Protein AF-A0A5N7ZF18-F1 (afdb_monomer)

Structure (mmCIF, N/CA/C/O backbone):
data_AF-A0A5N7ZF18-F1
#
_entry.id   AF-A0A5N7ZF18-F1
#
loop_
_atom_site.group_PDB
_atom_site.id
_atom_site.type_symbol
_atom_site.label_atom_id
_atom_site.label_alt_id
_atom_site.label_comp_id
_atom_site.label_asym_id
_atom_site.label_entity_id
_atom_site.label_seq_id
_atom_site.pdbx_PDB_ins_code
_atom_site.Cartn_x
_atom_site.Cartn_y
_atom_site.Cartn_z
_atom_site.occupancy
_atom_site.B_iso_or_equiv
_atom_site.auth_seq_id
_atom_site.auth_comp_id
_atom_site.auth_asym_id
_atom_site.auth_atom_id
_atom_site.pdbx_PDB_model_num
ATOM 1 N N . MET A 1 1 ? -8.467 -21.715 -6.841 1.00 34.09 1 MET A N 1
ATOM 2 C CA . MET A 1 1 ? -8.682 -20.860 -8.030 1.00 34.09 1 MET A CA 1
ATOM 3 C C . MET A 1 1 ? -7.631 -19.760 -7.996 1.00 34.09 1 MET A C 1
ATOM 5 O O . MET A 1 1 ? -7.567 -19.047 -7.006 1.00 34.09 1 MET A O 1
ATOM 9 N N . ALA A 1 2 ? -6.737 -19.679 -8.981 1.00 36.59 2 ALA A N 1
ATOM 10 C CA . ALA A 1 2 ? -5.715 -18.632 -9.010 1.00 36.59 2 ALA A CA 1
ATOM 11 C C . ALA A 1 2 ? -6.363 -17.308 -9.451 1.00 36.59 2 ALA A C 1
ATOM 13 O O . ALA A 1 2 ? -6.775 -17.173 -10.599 1.00 36.59 2 ALA A O 1
ATOM 14 N N . LEU A 1 3 ? -6.504 -16.366 -8.516 1.00 39.97 3 LEU A N 1
ATOM 15 C CA . LEU A 1 3 ? -7.215 -15.103 -8.716 1.00 39.97 3 LEU A CA 1
ATOM 16 C C . LEU A 1 3 ? -6.315 -14.075 -9.430 1.00 39.97 3 LEU A C 1
ATOM 18 O O . LEU A 1 3 ? -5.197 -13.776 -8.975 1.00 39.97 3 LEU A O 1
ATOM 22 N N . CYS A 1 4 ? -6.797 -13.561 -10.564 1.00 36.91 4 CYS A N 1
ATOM 23 C CA . CYS A 1 4 ? -6.088 -12.620 -11.428 1.00 36.91 4 CYS A CA 1
ATOM 24 C C . CYS A 1 4 ? -6.594 -11.195 -11.195 1.00 36.91 4 CYS A C 1
ATOM 26 O O . CYS A 1 4 ? -7.739 -10.874 -11.502 1.00 36.91 4 CYS A O 1
ATOM 28 N N . LEU A 1 5 ? -5.713 -10.332 -10.688 1.00 46.03 5 LEU A N 1
ATOM 29 C CA . LEU A 1 5 ? -5.926 -8.892 -10.726 1.00 46.03 5 LEU A CA 1
ATOM 30 C C . LEU A 1 5 ? -5.666 -8.425 -12.164 1.00 46.03 5 LEU A C 1
ATOM 32 O O . LEU A 1 5 ? -4.554 -8.580 -12.667 1.00 46.03 5 LEU A O 1
ATOM 36 N N . MET A 1 6 ? -6.687 -7.906 -12.840 1.00 40.44 6 MET A N 1
ATOM 37 C CA . MET A 1 6 ? -6.568 -7.398 -14.209 1.00 40.44 6 MET A CA 1
ATOM 38 C C . MET A 1 6 ? -6.414 -5.880 -14.145 1.00 40.44 6 MET A C 1
ATOM 40 O O . MET A 1 6 ? -7.361 -5.176 -13.799 1.00 40.44 6 MET A O 1
ATOM 44 N N . ILE A 1 7 ? -5.222 -5.371 -14.463 1.00 46.56 7 ILE A N 1
ATOM 45 C CA . ILE A 1 7 ? -5.005 -3.935 -14.666 1.00 46.56 7 ILE A CA 1
ATOM 46 C C . ILE A 1 7 ? -4.988 -3.695 -16.171 1.00 46.56 7 ILE A C 1
ATOM 48 O O . ILE A 1 7 ? -4.071 -4.137 -16.862 1.00 46.56 7 ILE A O 1
ATOM 52 N N . SER A 1 8 ? -6.012 -3.021 -16.691 1.00 33.47 8 SER A N 1
ATOM 53 C CA . SER A 1 8 ? -6.039 -2.580 -18.085 1.00 33.47 8 SER A CA 1
ATOM 54 C C . SER A 1 8 ? -4.958 -1.521 -18.305 1.00 33.47 8 SER A C 1
ATOM 56 O O . SER A 1 8 ? -4.954 -0.470 -17.661 1.00 33.47 8 SER A O 1
ATOM 58 N N . VAL A 1 9 ? -4.022 -1.815 -19.204 1.00 38.88 9 VAL A N 1
ATOM 59 C CA . VAL A 1 9 ? -2.868 -0.967 -19.508 1.00 38.88 9 VAL A CA 1
ATOM 60 C C . VAL A 1 9 ? -3.292 0.160 -20.450 1.00 38.88 9 VAL A C 1
ATOM 62 O O . VAL A 1 9 ? -3.315 0.002 -21.665 1.00 38.88 9 VAL A O 1
ATOM 65 N N . SER A 1 10 ? -3.576 1.331 -19.891 1.0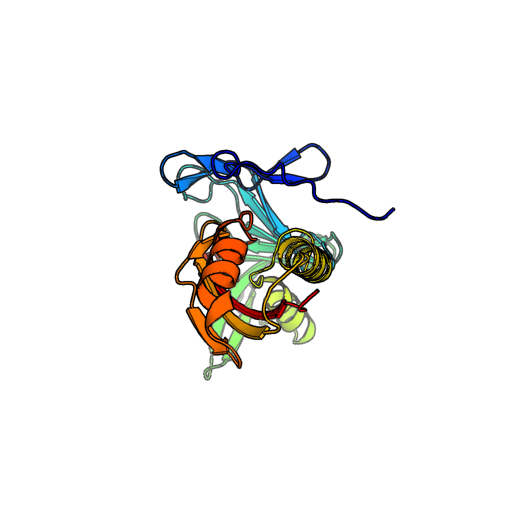0 37.00 10 SER A N 1
ATOM 66 C CA . SER A 1 10 ? -3.306 2.602 -20.562 1.00 37.00 10 SER A CA 1
ATOM 67 C C . SER A 1 10 ? -2.760 3.585 -19.526 1.00 37.00 10 SER A C 1
ATOM 69 O O . SER A 1 10 ? -3.234 3.650 -18.393 1.00 37.00 10 SER A O 1
ATOM 71 N N . VAL A 1 11 ? -1.702 4.315 -19.885 1.00 39.97 11 VAL A N 1
ATOM 72 C CA . VAL A 1 11 ? -0.948 5.222 -18.990 1.00 39.97 11 VAL A CA 1
ATOM 73 C C . VAL A 1 11 ? -1.816 6.386 -18.461 1.00 39.97 11 VAL A C 1
ATOM 75 O O . VAL A 1 11 ? -1.470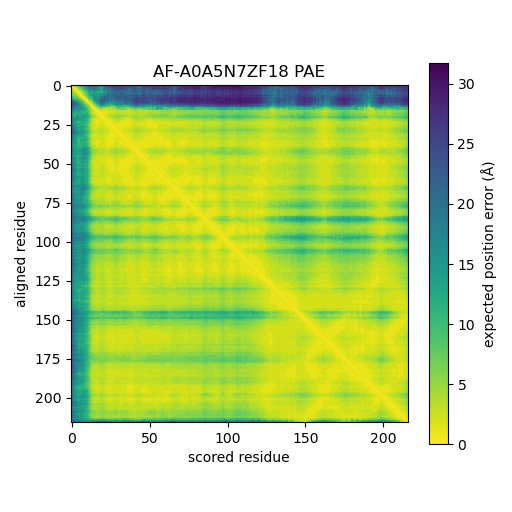 7.013 -17.469 1.00 39.97 11 VAL A O 1
ATOM 78 N N . LEU A 1 12 ? -2.996 6.608 -19.053 1.00 38.12 12 LEU A N 1
ATOM 79 C CA . LEU A 1 12 ? -4.013 7.581 -18.629 1.00 38.12 12 LEU A CA 1
ATOM 80 C C . LEU A 1 12 ? -5.238 6.939 -17.931 1.00 38.12 12 LEU A C 1
ATOM 82 O O . LEU A 1 12 ? -6.098 7.657 -17.432 1.00 38.12 12 LEU A O 1
ATOM 86 N N . GLY A 1 13 ? -5.337 5.602 -17.882 1.00 50.09 13 GLY A N 1
ATOM 87 C CA . GLY A 1 13 ? -6.539 4.855 -17.473 1.00 50.09 13 GLY A CA 1
ATOM 88 C C . GLY A 1 13 ? -6.472 4.166 -16.108 1.00 50.09 13 GLY A C 1
ATOM 89 O O . GLY A 1 13 ? -7.348 3.376 -15.778 1.00 50.09 13 GLY A O 1
ATOM 90 N N . GLN A 1 14 ? -5.451 4.440 -15.295 1.00 64.88 14 GLN A N 1
ATOM 91 C CA . GLN A 1 14 ? -5.283 3.806 -13.977 1.00 64.88 14 GLN A CA 1
ATOM 92 C C . GLN A 1 14 ? -5.952 4.605 -12.856 1.00 64.88 14 GLN A C 1
ATOM 94 O O . GLN A 1 14 ? -5.505 4.596 -11.707 1.00 64.88 14 GLN A O 1
ATOM 99 N N . SER A 1 15 ? -7.027 5.322 -13.173 1.00 78.50 15 SER A N 1
ATOM 100 C CA . SER A 1 15 ? -7.849 5.990 -12.168 1.00 78.50 15 SER A CA 1
ATOM 101 C C . SER A 1 15 ? -8.441 4.982 -11.188 1.00 78.50 15 SER A C 1
ATOM 103 O O . SER A 1 15 ? -8.695 5.345 -10.052 1.00 78.50 15 SER A O 1
ATOM 105 N N . GLU A 1 16 ? -8.592 3.710 -11.557 1.00 84.50 16 GLU A N 1
ATOM 106 C CA . GLU A 1 16 ? -9.196 2.678 -10.719 1.00 84.50 16 GLU A CA 1
ATOM 107 C C . GLU A 1 16 ? -8.526 1.303 -10.845 1.00 84.50 16 GLU A C 1
ATOM 109 O O . GLU A 1 16 ? -7.796 1.030 -11.797 1.00 84.50 16 GLU A O 1
ATOM 114 N N . ILE A 1 17 ? -8.785 0.431 -9.868 1.00 86.38 17 ILE A N 1
ATOM 115 C CA . ILE A 1 17 ? -8.336 -0.964 -9.835 1.00 86.38 17 ILE A CA 1
ATOM 116 C C . ILE A 1 17 ? -9.567 -1.876 -9.830 1.00 86.38 17 ILE A C 1
ATOM 118 O O . ILE A 1 17 ? -10.525 -1.617 -9.101 1.00 86.38 17 ILE A O 1
ATOM 122 N N . LYS A 1 18 ? -9.546 -2.952 -10.625 1.00 86.69 18 LYS A N 1
ATOM 123 C CA . LYS A 1 18 ? -10.599 -3.978 -10.631 1.00 86.69 18 LYS A CA 1
ATOM 124 C C . LYS A 1 18 ? -10.213 -5.143 -9.722 1.00 86.69 18 LYS A C 1
ATOM 126 O O . LYS A 1 18 ? -9.140 -5.724 -9.885 1.00 86.69 18 LYS A O 1
ATOM 131 N N . TYR A 1 19 ? -11.091 -5.501 -8.794 1.00 84.94 19 TYR A N 1
ATOM 132 C CA . TYR A 1 19 ? -10.912 -6.627 -7.875 1.00 84.94 19 TYR A CA 1
ATOM 133 C C . TYR A 1 19 ? -12.250 -7.340 -7.682 1.00 84.94 19 TYR A C 1
ATOM 135 O O . TYR A 1 19 ? -13.202 -6.713 -7.239 1.00 84.94 19 TYR A O 1
ATOM 143 N N . GLU A 1 20 ? -12.337 -8.625 -8.043 1.00 84.94 20 GLU A N 1
ATOM 144 C CA . GLU A 1 20 ? -13.559 -9.444 -7.878 1.00 84.94 20 GLU A CA 1
ATOM 145 C C . GLU A 1 20 ? -14.840 -8.801 -8.454 1.00 84.94 20 GLU A C 1
ATOM 147 O O . GLU A 1 20 ? -15.925 -8.913 -7.898 1.00 84.94 20 GLU A O 1
ATOM 152 N N . GLY A 1 21 ? -14.720 -8.101 -9.588 1.00 84.50 21 GLY A N 1
ATOM 153 C CA . GLY A 1 21 ? -15.842 -7.392 -10.219 1.00 84.50 21 GLY A CA 1
ATOM 154 C C . GLY A 1 21 ? -16.139 -6.009 -9.627 1.00 84.50 21 GLY A C 1
ATOM 155 O O . GLY A 1 21 ? -16.923 -5.258 -10.202 1.00 84.50 21 GLY A O 1
ATOM 156 N N . GLU A 1 22 ? -15.470 -5.622 -8.541 1.00 88.06 22 GLU A N 1
ATOM 157 C CA . GLU A 1 22 ? -15.575 -4.296 -7.940 1.00 88.06 22 GLU A CA 1
ATOM 158 C C . GLU A 1 22 ? -14.534 -3.317 -8.496 1.00 88.06 22 GLU A C 1
ATOM 160 O O . GLU A 1 22 ? -13.408 -3.682 -8.848 1.00 88.06 22 GLU A O 1
ATOM 165 N N . THR A 1 23 ? -14.902 -2.037 -8.501 1.00 91.81 23 THR A N 1
ATOM 166 C CA . THR A 1 23 ? -13.987 -0.909 -8.697 1.00 91.81 23 THR A CA 1
ATOM 167 C C . THR A 1 23 ? -13.493 -0.409 -7.340 1.00 91.81 23 THR A C 1
ATOM 169 O O . THR A 1 23 ? -14.290 0.069 -6.531 1.00 91.81 23 THR A O 1
ATOM 172 N N . ILE A 1 24 ? -12.180 -0.445 -7.114 1.00 94.81 24 ILE A N 1
ATOM 173 C CA . ILE A 1 24 ? -11.532 0.008 -5.876 1.00 94.81 24 ILE A CA 1
ATOM 174 C C . ILE A 1 24 ? -10.386 0.990 -6.159 1.00 94.81 24 ILE A C 1
ATOM 176 O O . ILE A 1 24 ? -9.921 1.138 -7.291 1.00 94.81 24 ILE A O 1
ATOM 180 N N . ASN A 1 25 ? -9.896 1.641 -5.104 1.00 96.19 25 ASN A N 1
ATOM 181 C CA . ASN A 1 25 ? -8.687 2.474 -5.098 1.00 96.19 25 ASN A CA 1
ATOM 182 C C . ASN A 1 25 ? -8.728 3.629 -6.115 1.00 96.19 25 ASN A C 1
ATOM 184 O O . ASN A 1 25 ? -7.722 3.939 -6.774 1.00 96.19 25 ASN A O 1
ATOM 188 N N . ARG A 1 26 ? -9.906 4.257 -6.249 1.00 96.19 26 ARG A N 1
ATOM 189 C CA . ARG A 1 26 ? -10.149 5.286 -7.258 1.00 96.19 26 ARG A CA 1
ATOM 190 C C . ARG A 1 26 ? -9.367 6.565 -6.959 1.00 96.19 26 ARG A C 1
ATOM 192 O O . ARG A 1 26 ? -9.355 7.037 -5.821 1.00 96.19 26 ARG A O 1
ATOM 199 N N . ILE A 1 27 ? -8.769 7.132 -7.997 1.00 95.25 27 ILE A N 1
ATOM 200 C CA . ILE A 1 27 ? -8.122 8.438 -8.038 1.00 95.25 27 ILE A CA 1
ATOM 201 C C . ILE A 1 27 ? -8.725 9.238 -9.191 1.00 95.25 27 ILE A C 1
ATOM 203 O O . ILE A 1 27 ? -8.907 8.702 -10.283 1.00 95.25 27 ILE A O 1
ATOM 207 N N . ASP A 1 28 ? -9.067 10.498 -8.942 1.00 93.31 28 ASP A N 1
ATOM 208 C CA . ASP A 1 28 ? -9.541 11.404 -9.988 1.00 93.31 28 ASP A CA 1
ATOM 209 C C . ASP A 1 28 ? -8.388 12.061 -10.775 1.00 93.31 28 ASP A C 1
ATOM 211 O O . ASP A 1 28 ? -7.207 11.797 -10.555 1.00 93.31 28 ASP A O 1
ATOM 215 N N . LYS A 1 29 ? -8.730 12.939 -11.717 1.00 90.56 29 LYS A N 1
ATOM 216 C CA . LYS A 1 29 ? -7.753 13.665 -12.543 1.00 90.56 29 LYS A CA 1
ATOM 217 C C . LYS A 1 29 ? -6.801 14.570 -11.743 1.00 90.56 29 LYS A C 1
ATOM 219 O O . LYS A 1 29 ? -5.714 14.863 -12.228 1.00 90.56 29 LYS A O 1
ATOM 224 N N . ASP A 1 30 ? -7.197 14.984 -10.539 1.00 91.62 30 ASP A N 1
ATOM 225 C CA . ASP A 1 30 ? -6.448 15.894 -9.669 1.00 91.62 30 ASP A CA 1
ATOM 226 C C . ASP A 1 30 ? -5.624 15.120 -8.618 1.00 91.62 30 ASP A C 1
ATOM 228 O O . ASP A 1 30 ? -5.006 15.702 -7.722 1.00 91.62 30 ASP A O 1
ATOM 232 N N . GLY A 1 31 ? -5.593 13.786 -8.715 1.00 91.62 31 GLY A N 1
ATOM 233 C CA . GLY A 1 31 ? -4.826 12.927 -7.820 1.00 91.62 31 GLY A CA 1
ATOM 234 C C . GLY A 1 31 ? -5.506 12.664 -6.474 1.00 91.62 31 GLY A C 1
ATOM 235 O O . GLY A 1 31 ? -4.837 12.185 -5.550 1.00 91.62 31 GLY A O 1
ATOM 236 N N . LYS A 1 32 ? -6.805 12.959 -6.345 1.00 95.94 32 LYS A N 1
ATOM 237 C CA . LYS A 1 32 ? -7.589 12.803 -5.114 1.00 95.94 32 LYS A CA 1
ATOM 238 C C . LYS A 1 32 ? -8.197 11.415 -4.993 1.00 95.94 32 LYS A C 1
ATOM 240 O O . LYS A 1 32 ? -8.752 10.881 -5.953 1.00 95.94 32 LYS A O 1
ATOM 245 N N . LYS A 1 33 ? -8.130 10.831 -3.794 1.00 97.12 33 LYS A N 1
ATOM 246 C CA . LYS A 1 33 ? -8.679 9.497 -3.508 1.00 97.12 33 LYS A CA 1
ATOM 247 C C . LYS A 1 33 ? -10.188 9.519 -3.276 1.00 97.12 33 LYS A C 1
ATOM 249 O O . LYS A 1 33 ? -10.679 10.321 -2.482 1.00 97.12 33 LYS A O 1
ATOM 254 N N . TYR A 1 34 ? -10.892 8.567 -3.887 1.00 97.25 34 TYR A N 1
ATOM 255 C CA . TYR A 1 34 ? -12.328 8.346 -3.700 1.00 97.25 34 TYR A CA 1
ATOM 256 C C . TYR A 1 34 ? -12.700 6.863 -3.624 1.00 97.25 34 TYR A C 1
ATOM 258 O O . TYR A 1 34 ? -11.949 5.989 -4.061 1.00 97.25 34 TYR A O 1
ATOM 266 N N . GLY A 1 35 ? -13.919 6.599 -3.156 1.00 97.31 35 GLY A N 1
ATOM 267 C CA . GLY A 1 35 ? -14.547 5.283 -3.194 1.00 97.31 35 GLY A CA 1
ATOM 268 C C . GLY A 1 35 ? -13.994 4.339 -2.133 1.00 97.31 35 GLY A C 1
ATOM 269 O O . GLY A 1 35 ? -13.439 4.773 -1.123 1.00 97.31 35 GLY A O 1
ATOM 270 N N . VAL A 1 36 ? -14.173 3.037 -2.348 1.00 97.88 36 VAL A N 1
ATOM 271 C CA . VAL A 1 36 ? -13.628 2.009 -1.458 1.00 97.88 36 VAL A CA 1
ATOM 272 C C . VAL A 1 36 ? -12.161 1.791 -1.798 1.00 97.88 36 VAL A C 1
ATOM 274 O O . VAL A 1 36 ? -11.811 1.492 -2.940 1.00 97.88 36 VAL A O 1
ATOM 277 N N . TRP A 1 37 ? -11.308 1.924 -0.792 1.00 97.69 37 TRP A N 1
ATOM 278 C CA . TRP A 1 37 ? -9.902 1.587 -0.860 1.00 97.69 37 TRP A CA 1
ATOM 279 C C . TRP A 1 37 ? -9.649 0.260 -0.155 1.00 97.69 37 TRP A C 1
ATOM 281 O O . TRP A 1 37 ? -9.937 0.132 1.034 1.00 97.69 37 TRP A O 1
ATOM 291 N N . LYS A 1 38 ? -9.113 -0.715 -0.894 1.00 97.44 38 LYS A N 1
ATOM 292 C CA . LYS A 1 38 ? -8.660 -2.007 -0.376 1.00 97.44 38 LYS A CA 1
ATOM 293 C C . LYS A 1 38 ? -7.153 -2.141 -0.578 1.00 97.44 38 LYS A C 1
ATOM 295 O O . LYS A 1 38 ? -6.656 -1.944 -1.691 1.00 97.44 38 LYS A O 1
ATOM 300 N N . LEU A 1 39 ? -6.438 -2.477 0.492 1.00 96.75 39 LEU A N 1
ATOM 301 C CA . LEU A 1 39 ? -5.024 -2.850 0.438 1.00 96.75 39 LEU A CA 1
ATOM 302 C C . LEU A 1 39 ? -4.857 -4.314 0.836 1.00 96.75 39 LEU A C 1
ATOM 304 O O . LEU A 1 39 ? -5.626 -4.833 1.643 1.00 96.75 39 LEU A O 1
ATOM 308 N N . PHE A 1 40 ? -3.833 -4.951 0.288 1.00 94.56 40 PHE A N 1
ATOM 309 C CA . PHE A 1 40 ? -3.611 -6.387 0.329 1.00 94.56 40 PHE A CA 1
ATOM 310 C C . PHE A 1 40 ? -2.253 -6.727 0.948 1.00 94.56 40 PHE A C 1
ATOM 312 O O . PHE A 1 40 ? -1.313 -5.931 0.895 1.00 94.56 40 PHE A O 1
ATOM 319 N N . ASP A 1 41 ? -2.119 -7.924 1.507 1.00 90.75 41 ASP A N 1
ATOM 320 C CA . ASP A 1 41 ? -0.810 -8.497 1.814 1.00 90.75 41 ASP A CA 1
ATOM 321 C C . ASP A 1 41 ? -0.162 -9.166 0.590 1.00 90.75 41 ASP A C 1
ATOM 323 O O . ASP A 1 41 ? -0.716 -9.209 -0.512 1.00 90.75 41 ASP A O 1
ATOM 327 N N . LYS A 1 42 ? 1.050 -9.692 0.800 1.00 86.88 42 LYS A N 1
ATOM 328 C CA . LYS A 1 42 ? 1.838 -10.407 -0.214 1.00 86.88 42 LYS A CA 1
ATOM 329 C C . LYS A 1 42 ? 1.138 -11.658 -0.765 1.00 86.88 42 LYS A C 1
ATOM 331 O O . LYS A 1 42 ? 1.440 -12.068 -1.883 1.00 86.88 42 LYS A O 1
ATOM 336 N N . ASP A 1 43 ? 0.220 -12.235 0.008 1.00 87.25 43 ASP A N 1
ATOM 337 C CA . ASP A 1 43 ? -0.521 -13.454 -0.311 1.00 87.25 43 ASP A CA 1
ATOM 338 C C . ASP A 1 43 ? -1.900 -13.118 -0.913 1.00 87.25 43 ASP A C 1
ATOM 340 O O . ASP A 1 43 ? -2.730 -14.001 -1.119 1.00 87.25 43 ASP A O 1
ATOM 344 N N . LYS A 1 44 ? -2.113 -11.841 -1.276 1.00 86.75 44 LYS A N 1
ATOM 345 C CA . LYS A 1 44 ? -3.339 -11.272 -1.859 1.00 86.75 44 LYS A CA 1
ATOM 346 C C . LYS A 1 44 ? -4.536 -11.240 -0.902 1.00 86.75 44 LYS A C 1
ATOM 348 O O . LYS A 1 44 ? -5.641 -10.938 -1.345 1.00 86.75 44 LYS A O 1
ATOM 353 N N . GLY A 1 45 ? -4.334 -11.485 0.392 1.00 91.25 45 GLY A N 1
ATOM 354 C CA . GLY A 1 45 ? -5.368 -11.319 1.408 1.00 91.25 45 GLY A CA 1
ATOM 355 C C . GLY A 1 45 ? -5.672 -9.841 1.643 1.00 91.25 45 GLY A C 1
ATOM 356 O O . GLY A 1 45 ? -4.757 -9.017 1.707 1.00 91.25 45 GLY A O 1
ATOM 357 N N . ILE A 1 46 ? -6.951 -9.483 1.780 1.00 94.62 46 ILE A N 1
ATOM 358 C CA . ILE A 1 46 ? -7.347 -8.118 2.155 1.00 94.62 46 ILE A CA 1
ATOM 359 C C . ILE A 1 46 ? -6.780 -7.813 3.546 1.00 94.62 46 ILE A C 1
ATOM 361 O O . ILE A 1 46 ? -6.969 -8.578 4.491 1.00 94.62 46 ILE A O 1
ATOM 365 N N . LYS A 1 47 ? -6.091 -6.678 3.661 1.00 96.56 47 LYS A N 1
ATOM 366 C CA . LYS A 1 47 ? -5.497 -6.168 4.900 1.00 96.56 47 LYS A CA 1
ATOM 367 C C . LYS A 1 47 ? -6.167 -4.915 5.410 1.00 96.56 47 LYS A C 1
ATOM 369 O O . LYS A 1 47 ? -6.309 -4.782 6.616 1.00 96.56 47 LYS A O 1
ATOM 374 N N . ILE A 1 48 ? -6.550 -4.003 4.524 1.00 98.06 48 ILE A N 1
ATOM 375 C CA . ILE A 1 48 ? -7.173 -2.733 4.900 1.00 98.06 48 ILE A CA 1
ATOM 376 C C . ILE A 1 48 ? -8.373 -2.487 4.003 1.00 98.06 48 ILE A C 1
ATOM 378 O O . ILE A 1 48 ? -8.270 -2.676 2.792 1.00 98.06 48 ILE A O 1
ATOM 382 N N . VAL A 1 49 ? -9.473 -2.024 4.593 1.00 98.38 49 VAL A N 1
ATOM 383 C CA . VAL A 1 49 ? -10.627 -1.471 3.881 1.00 98.38 49 VAL A CA 1
ATOM 384 C C . VAL A 1 49 ? -10.986 -0.117 4.487 1.00 98.38 49 VAL A C 1
ATOM 386 O O . VAL A 1 49 ? -11.143 0.008 5.699 1.00 98.38 49 VAL A O 1
ATOM 389 N N . VAL A 1 50 ? -11.123 0.906 3.644 1.00 98.38 50 VAL A N 1
ATOM 390 C CA . VAL A 1 50 ? -11.550 2.252 4.053 1.00 98.38 50 VAL A CA 1
ATOM 391 C C . VAL A 1 50 ? -12.290 2.948 2.911 1.00 98.38 50 VAL A C 1
ATOM 393 O O . VAL A 1 50 ? -11.962 2.749 1.746 1.00 98.38 50 VAL A O 1
ATOM 396 N N . LYS A 1 51 ? -13.299 3.767 3.210 1.00 98.44 51 LYS A N 1
ATOM 397 C CA . LYS A 1 51 ? -13.970 4.633 2.231 1.00 98.44 51 LYS A CA 1
ATOM 398 C C . LYS A 1 51 ? -13.355 6.021 2.245 1.00 98.44 51 LYS A C 1
ATOM 400 O O . LYS A 1 51 ? -13.045 6.552 3.312 1.00 98.44 51 LYS A O 1
ATOM 405 N N . MET A 1 52 ? -13.197 6.601 1.061 1.00 97.88 52 MET A N 1
ATOM 406 C CA . MET A 1 52 ? -12.564 7.901 0.885 1.00 97.88 52 MET A CA 1
ATOM 407 C C . MET A 1 52 ? -13.387 8.840 0.011 1.00 97.88 52 MET A C 1
ATOM 409 O O . MET A 1 52 ? -14.061 8.407 -0.926 1.00 97.88 52 MET A O 1
ATOM 413 N N . GLU A 1 53 ? -13.273 10.131 0.297 1.00 97.81 53 GLU A N 1
ATOM 414 C CA . GLU A 1 53 ? -13.780 11.220 -0.531 1.00 97.81 53 GLU A CA 1
ATOM 415 C C . GLU A 1 53 ? -12.816 12.404 -0.447 1.00 97.81 53 GLU A C 1
ATOM 417 O O . GLU A 1 53 ? -12.518 12.882 0.645 1.00 97.81 53 GLU A O 1
ATOM 422 N N . ASN A 1 54 ? -12.291 12.846 -1.593 1.00 97.12 54 ASN A N 1
ATOM 423 C CA . ASN A 1 54 ? -11.323 13.942 -1.684 1.00 97.12 54 ASN A CA 1
ATOM 424 C C . ASN A 1 54 ? -10.146 13.810 -0.687 1.00 97.12 54 ASN A C 1
ATOM 426 O O . ASN A 1 54 ? -9.846 14.728 0.073 1.00 97.12 54 ASN A O 1
ATOM 430 N N . ASP A 1 55 ? -9.494 12.642 -0.664 1.00 96.81 55 ASP A N 1
ATOM 431 C CA . ASP A 1 55 ? -8.426 12.262 0.285 1.00 96.81 55 ASP A CA 1
ATOM 432 C C . ASP A 1 55 ? -8.841 12.088 1.762 1.00 96.81 55 ASP A C 1
ATOM 434 O O . ASP A 1 55 ? -8.029 11.595 2.549 1.00 96.81 55 ASP A O 1
ATOM 438 N N . ALA A 1 56 ? -10.072 12.421 2.158 1.00 96.69 56 ALA A N 1
ATOM 439 C CA . ALA A 1 56 ? -10.554 12.250 3.527 1.00 96.69 56 ALA A CA 1
ATOM 440 C C . ALA A 1 56 ? -11.162 10.857 3.747 1.00 96.69 56 ALA A C 1
ATOM 442 O O . ALA A 1 56 ? -11.840 10.319 2.872 1.00 96.69 56 ALA A O 1
ATOM 443 N N . PHE A 1 57 ? -10.957 10.277 4.933 1.00 97.38 57 PHE A N 1
ATOM 444 C CA . PHE A 1 57 ? -11.638 9.044 5.330 1.00 97.38 57 PHE A CA 1
ATOM 445 C C . PHE A 1 57 ? -13.103 9.327 5.670 1.00 97.38 57 PHE A C 1
ATOM 447 O O . PHE A 1 57 ? -13.410 10.134 6.545 1.00 97.38 57 PHE A O 1
ATOM 454 N N . THR A 1 58 ? -14.019 8.630 5.004 1.00 97.81 58 THR A N 1
ATOM 455 C CA . THR A 1 58 ? -15.466 8.741 5.246 1.00 97.81 58 THR A CA 1
ATOM 456 C C . THR A 1 58 ? -16.022 7.559 6.042 1.00 97.81 58 THR A C 1
ATOM 458 O O . THR A 1 58 ? -17.099 7.676 6.639 1.00 97.81 58 THR A O 1
ATOM 461 N N . SER A 1 59 ? -15.258 6.467 6.151 1.00 98.38 59 SER A N 1
ATOM 462 C CA . SER A 1 59 ? -15.478 5.351 7.080 1.00 98.38 59 SER A CA 1
ATOM 463 C C . SER A 1 59 ? -14.304 5.189 8.041 1.00 98.38 59 SER A C 1
ATOM 465 O O . SER A 1 59 ? -13.228 5.737 7.810 1.00 98.38 59 SER A O 1
ATOM 467 N N . ASN A 1 60 ? -14.500 4.369 9.073 1.00 98.19 60 ASN A N 1
ATOM 468 C CA . ASN A 1 60 ? -13.397 3.798 9.841 1.00 98.19 60 ASN A CA 1
ATOM 469 C C . ASN A 1 60 ? -12.427 3.042 8.922 1.00 98.19 60 ASN A C 1
ATOM 471 O O . ASN A 1 60 ? -12.797 2.631 7.814 1.00 98.19 60 ASN A O 1
ATOM 475 N N . ILE A 1 61 ? -11.198 2.860 9.398 1.00 98.56 61 ILE A N 1
ATOM 476 C CA . ILE A 1 61 ? -10.203 2.016 8.736 1.00 98.56 61 ILE A CA 1
ATOM 477 C C . ILE A 1 61 ? -10.304 0.630 9.366 1.00 98.56 61 ILE A C 1
ATOM 479 O O . ILE A 1 61 ? -9.943 0.449 10.531 1.00 98.56 61 ILE A O 1
ATOM 483 N N . ASP A 1 62 ? -10.807 -0.335 8.607 1.00 98.38 62 ASP A N 1
ATOM 484 C CA . ASP A 1 62 ? -10.907 -1.723 9.042 1.00 98.38 62 ASP A CA 1
ATOM 485 C C . ASP A 1 62 ? -9.648 -2.490 8.617 1.00 98.38 62 ASP A C 1
ATOM 487 O O . ASP A 1 62 ? -9.274 -2.486 7.442 1.00 98.38 62 ASP A O 1
ATOM 491 N N . TYR A 1 63 ? -9.017 -3.174 9.569 1.00 98.06 63 TYR A N 1
ATOM 492 C CA . TYR A 1 63 ? -7.818 -3.981 9.378 1.00 98.06 63 TYR A CA 1
ATOM 493 C C . TYR A 1 63 ? -8.144 -5.467 9.526 1.00 98.06 63 TYR A C 1
ATOM 495 O O . TYR A 1 63 ? -8.787 -5.886 10.495 1.00 98.06 63 TYR A O 1
ATOM 503 N N . TYR A 1 64 ? -7.654 -6.274 8.592 1.00 96.62 64 TYR A N 1
ATOM 504 C CA . TYR A 1 64 ? -8.021 -7.676 8.434 1.00 96.62 64 TYR A CA 1
ATOM 505 C C . TYR A 1 64 ? -6.814 -8.612 8.549 1.00 96.62 64 TYR A C 1
ATOM 507 O O . TYR A 1 64 ? -5.664 -8.261 8.270 1.00 96.62 64 TYR A O 1
ATOM 515 N N . ARG A 1 65 ? -7.080 -9.853 8.951 1.00 93.50 65 ARG A N 1
ATOM 516 C CA . ARG A 1 65 ? -6.144 -10.978 8.882 1.00 93.50 65 ARG A CA 1
ATOM 517 C C . ARG A 1 65 ? -6.955 -12.249 8.693 1.00 93.50 65 ARG A C 1
ATOM 519 O O . ARG A 1 65 ? -7.864 -12.492 9.476 1.00 93.50 65 ARG A O 1
ATOM 526 N N . ASN A 1 66 ? -6.608 -13.051 7.687 1.00 91.00 66 ASN A N 1
ATOM 527 C CA . ASN A 1 66 ? -7.336 -14.279 7.346 1.00 91.00 66 ASN A CA 1
ATOM 528 C C . ASN A 1 66 ? -8.848 -14.023 7.214 1.00 91.00 66 ASN A C 1
ATOM 530 O O . ASN A 1 66 ? -9.646 -14.699 7.854 1.00 91.00 66 ASN A O 1
ATOM 534 N N . GLU A 1 67 ? -9.215 -12.971 6.471 1.00 90.88 67 GLU A N 1
ATOM 535 C CA . GLU A 1 67 ? -10.607 -12.546 6.213 1.00 90.88 67 GLU A CA 1
ATOM 536 C C . GLU A 1 67 ? -11.403 -12.079 7.447 1.00 90.88 67 GLU A C 1
ATOM 538 O O . GLU A 1 67 ? -12.503 -11.548 7.319 1.00 90.88 67 GLU A O 1
ATOM 543 N N . GLN A 1 68 ? -10.829 -12.171 8.647 1.00 93.81 68 GLN A N 1
ATOM 544 C CA . GLN A 1 68 ? -11.425 -11.662 9.874 1.00 93.81 68 GLN A CA 1
ATOM 545 C C . GLN A 1 68 ? -10.968 -10.230 10.134 1.00 93.81 68 GLN A C 1
ATOM 547 O O . GLN A 1 68 ? -9.776 -9.916 10.059 1.00 93.81 68 GLN A O 1
ATOM 552 N N . ARG A 1 69 ? -11.914 -9.356 10.485 1.00 96.69 69 ARG A N 1
ATOM 553 C CA . ARG A 1 69 ? -11.595 -8.012 10.971 1.00 96.69 69 ARG A CA 1
ATOM 554 C C . ARG A 1 69 ? -10.979 -8.119 12.362 1.00 96.69 69 ARG A C 1
ATOM 556 O O . ARG A 1 69 ? -11.621 -8.616 13.281 1.00 96.69 69 ARG A O 1
ATOM 563 N N . ILE A 1 70 ? -9.754 -7.625 12.507 1.00 97.25 70 ILE A N 1
ATOM 564 C CA . ILE A 1 70 ? -8.986 -7.665 13.758 1.00 97.25 70 ILE A CA 1
ATOM 565 C C . ILE A 1 70 ? -9.034 -6.314 14.470 1.00 97.25 70 ILE A C 1
ATOM 567 O O . ILE A 1 70 ? -9.177 -6.261 15.690 1.00 97.25 70 ILE A O 1
ATOM 571 N N . VAL A 1 71 ? -8.938 -5.216 13.718 1.00 98.00 71 VAL A N 1
ATOM 572 C CA . VAL A 1 71 ? -8.953 -3.851 14.261 1.00 98.00 71 VAL A CA 1
ATOM 573 C C . VAL A 1 71 ? -9.869 -2.974 13.413 1.00 98.00 71 VAL A C 1
ATOM 575 O O . VAL A 1 71 ? -9.908 -3.116 12.198 1.00 98.00 71 VAL A O 1
ATOM 578 N N . SER A 1 72 ? -10.582 -2.041 14.037 1.00 98.19 72 SER A N 1
ATOM 579 C CA . SER A 1 72 ? -11.212 -0.896 13.367 1.00 98.19 72 SER A CA 1
ATOM 580 C C . SER A 1 72 ? -10.705 0.382 14.022 1.00 98.19 72 SER A C 1
ATOM 582 O O . SER A 1 72 ? -10.964 0.590 15.204 1.00 98.19 72 SER A O 1
ATOM 584 N N . GLN A 1 73 ? -10.027 1.250 13.279 1.00 98.00 73 GLN A N 1
ATOM 585 C CA . GLN A 1 73 ? -9.622 2.578 13.752 1.00 98.00 73 GLN A CA 1
ATOM 586 C C . GLN A 1 73 ? -10.714 3.602 13.448 1.00 98.00 73 GLN A C 1
ATOM 588 O O . GLN A 1 73 ? -11.245 3.629 12.335 1.00 98.00 73 GLN A O 1
ATOM 593 N N . ASP A 1 74 ? -11.046 4.431 14.432 1.00 96.56 74 ASP A N 1
ATOM 594 C CA . ASP A 1 74 ? -12.081 5.448 14.296 1.00 96.56 74 ASP A CA 1
ATOM 595 C C . ASP A 1 74 ? -11.660 6.548 13.308 1.00 96.56 74 ASP A C 1
ATOM 597 O O . ASP A 1 74 ? -10.524 7.029 13.321 1.00 96.56 74 ASP A O 1
ATOM 601 N N . LYS A 1 75 ? -12.578 6.944 12.420 1.00 95.25 75 LYS A N 1
ATOM 602 C CA . LYS A 1 75 ? -12.310 7.973 11.403 1.00 95.25 75 LYS A CA 1
ATOM 603 C C . LYS A 1 75 ? -12.223 9.395 11.964 1.00 95.25 75 LYS A C 1
ATOM 605 O O . LYS A 1 75 ? -11.606 10.256 11.345 1.00 95.25 75 LYS A O 1
ATOM 610 N N . THR A 1 76 ? -12.901 9.654 13.079 1.00 93.31 76 THR A N 1
ATOM 611 C CA . THR A 1 76 ? -12.994 10.967 13.732 1.00 93.31 76 THR A CA 1
ATOM 612 C C . THR A 1 76 ? -11.938 11.142 14.815 1.00 93.31 76 THR A C 1
ATOM 614 O O . THR A 1 76 ? -11.522 12.266 15.083 1.00 93.31 76 THR A O 1
ATOM 617 N N . ASP A 1 77 ? -11.457 10.037 15.385 1.00 94.06 77 ASP A N 1
ATOM 618 C CA . ASP A 1 77 ? -10.408 10.017 16.398 1.00 94.06 77 ASP A CA 1
ATOM 619 C C . ASP A 1 77 ? -9.356 8.939 16.070 1.00 94.06 77 ASP A C 1
ATOM 621 O O . ASP A 1 77 ? -9.488 7.783 16.479 1.00 94.06 77 ASP A O 1
ATOM 625 N N . PRO A 1 78 ? -8.264 9.300 15.368 1.00 89.06 78 PRO A N 1
ATOM 626 C CA . PRO A 1 78 ? -7.215 8.354 14.984 1.00 89.06 78 PRO A CA 1
ATOM 627 C C . PRO A 1 78 ? -6.512 7.654 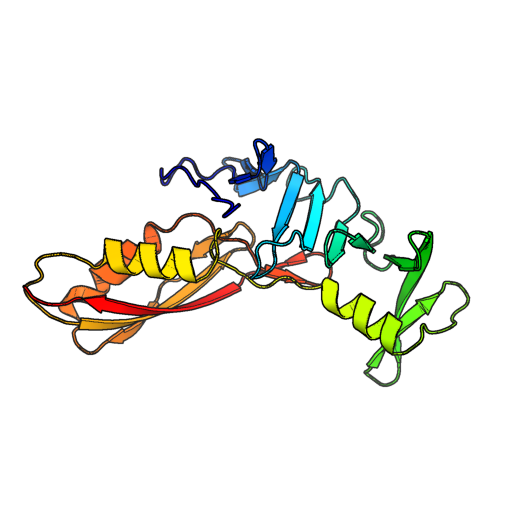16.163 1.00 89.06 78 PRO A C 1
ATOM 629 O O . PRO A 1 78 ? -5.756 6.705 15.937 1.00 89.06 78 PRO A O 1
ATOM 632 N N . GLY A 1 79 ? -6.709 8.116 17.403 1.00 93.50 79 GLY A N 1
ATOM 633 C CA . GLY A 1 79 ? -6.195 7.475 18.614 1.00 93.50 79 GLY A CA 1
ATOM 634 C C . GLY A 1 79 ? -7.086 6.352 19.153 1.00 93.50 79 GLY A C 1
ATOM 635 O O . GLY A 1 79 ? -6.627 5.575 19.997 1.00 93.50 79 GLY A O 1
ATOM 636 N N . LYS A 1 80 ? -8.330 6.242 18.670 1.00 95.38 80 LYS A N 1
ATOM 637 C CA . LYS A 1 80 ? -9.312 5.250 19.113 1.00 95.38 80 LYS A CA 1
ATOM 638 C C . LYS A 1 80 ? -9.418 4.083 18.148 1.00 95.38 80 LYS A C 1
ATOM 640 O O . LYS A 1 80 ? -9.525 4.239 16.931 1.00 95.38 80 LYS A O 1
ATOM 645 N N . TYR A 1 81 ? -9.441 2.891 18.727 1.00 98.06 81 TYR A N 1
ATOM 646 C CA . TYR A 1 81 ? -9.539 1.639 18.003 1.00 98.06 81 TYR A CA 1
ATOM 647 C C . TYR A 1 81 ? -10.578 0.738 18.664 1.00 98.06 81 TYR A C 1
ATOM 649 O O . TYR A 1 81 ? -10.819 0.811 19.864 1.00 98.06 81 TYR A O 1
ATOM 657 N N . HIS A 1 82 ? -11.144 -0.168 17.882 1.00 98.12 82 HIS A N 1
ATOM 658 C CA . HIS A 1 82 ? -11.844 -1.343 18.377 1.00 98.12 82 HIS A CA 1
ATOM 659 C C . HIS A 1 82 ? -11.019 -2.569 17.997 1.00 98.12 82 HIS A C 1
ATOM 661 O O . HIS A 1 82 ? -10.779 -2.795 16.810 1.00 98.12 82 HIS A O 1
ATOM 667 N N . PHE A 1 83 ? -10.578 -3.340 18.987 1.00 98.06 83 PHE A N 1
ATOM 668 C CA . PHE A 1 83 ? -9.931 -4.634 18.788 1.00 98.06 83 PHE A CA 1
ATOM 669 C C . PHE A 1 83 ? -10.979 -5.742 18.881 1.00 98.06 83 PHE A C 1
ATOM 671 O O . PHE A 1 83 ? -11.784 -5.749 19.810 1.00 98.06 83 PHE A O 1
ATOM 678 N N . TYR A 1 84 ? -11.004 -6.658 17.919 1.00 96.12 84 TYR A N 1
ATOM 679 C CA . TYR A 1 84 ? -12.020 -7.705 17.856 1.00 96.12 84 TYR A CA 1
ATOM 680 C C . TYR A 1 84 ? -11.503 -8.990 18.506 1.00 96.12 84 TYR A C 1
ATOM 682 O O . TYR A 1 84 ? -10.567 -9.612 18.007 1.00 96.12 84 TYR A O 1
ATOM 690 N N . VAL A 1 85 ? -12.149 -9.401 19.599 1.00 88.12 85 VAL A N 1
ATOM 691 C CA . VAL A 1 85 ? -11.914 -10.678 20.292 1.00 88.12 85 VAL A CA 1
ATOM 692 C C . VAL A 1 85 ? -13.185 -11.506 20.167 1.00 88.12 85 VAL A C 1
ATOM 694 O O . VAL A 1 85 ? -14.258 -11.032 20.533 1.00 88.12 85 VAL A O 1
ATOM 697 N N . ASP A 1 86 ? -13.091 -12.704 19.587 1.00 86.31 86 ASP A N 1
ATOM 698 C CA . ASP A 1 86 ? -14.248 -13.566 19.300 1.00 86.31 86 ASP A CA 1
ATOM 699 C C . ASP A 1 86 ? -15.389 -12.814 18.586 1.00 86.31 86 ASP A C 1
ATOM 701 O O . ASP A 1 86 ? -16.566 -12.923 18.926 1.00 86.31 86 ASP A O 1
ATOM 705 N N . SER A 1 87 ? -15.022 -11.996 17.592 1.00 86.06 87 SER A N 1
ATOM 706 C CA . SER A 1 87 ? -15.921 -11.120 16.818 1.00 86.06 87 SER A CA 1
ATOM 707 C C . SER A 1 87 ? -16.616 -10.000 17.605 1.00 86.06 87 SER A C 1
ATOM 709 O O . SER A 1 87 ? -17.413 -9.257 17.028 1.00 86.06 87 SER A O 1
ATOM 711 N N . LYS A 1 88 ? -16.300 -9.811 18.889 1.00 92.25 88 LYS A N 1
ATOM 712 C CA . LYS A 1 88 ? -16.825 -8.712 19.706 1.00 92.25 88 LYS A CA 1
ATOM 713 C C . LYS A 1 88 ? -15.831 -7.546 19.738 1.00 92.25 88 LYS A C 1
ATOM 715 O O . LYS A 1 88 ? -14.655 -7.771 20.028 1.00 92.25 88 LYS A O 1
ATOM 720 N N . PRO A 1 89 ? -16.270 -6.307 19.452 1.00 96.50 89 PRO A N 1
ATOM 721 C CA . PRO A 1 89 ? -15.396 -5.146 19.513 1.00 96.50 89 PRO A CA 1
ATOM 722 C C . PRO A 1 89 ? -15.109 -4.757 20.967 1.00 96.50 89 PRO A C 1
ATOM 724 O O . PRO A 1 89 ? -16.025 -4.572 21.766 1.00 96.50 89 PRO A O 1
ATOM 727 N N . VAL A 1 90 ? -13.833 -4.578 21.288 1.00 96.88 90 VAL A N 1
ATOM 728 C CA . VAL A 1 90 ? -13.344 -4.033 22.557 1.00 96.88 90 VAL A CA 1
ATOM 729 C C . VAL A 1 90 ? -12.696 -2.676 22.267 1.00 96.88 90 VAL A C 1
ATOM 731 O O . VAL A 1 90 ? -11.709 -2.641 21.524 1.00 96.88 90 VAL A O 1
ATOM 734 N N . PRO A 1 91 ? -13.217 -1.558 22.806 1.00 97.88 91 PRO A N 1
ATOM 735 C CA . PRO A 1 91 ? -12.591 -0.250 22.650 1.00 97.88 91 PRO A CA 1
ATOM 736 C C . PRO A 1 91 ? -11.207 -0.227 23.304 1.00 97.88 91 PRO A C 1
ATOM 738 O O . PRO A 1 91 ? -11.043 -0.596 24.471 1.00 97.88 91 PRO A O 1
ATOM 741 N N . VAL A 1 92 ? -10.200 0.196 22.544 1.00 98.19 92 VAL A N 1
ATOM 742 C CA . VAL A 1 92 ? -8.808 0.276 22.987 1.00 98.19 92 VAL A CA 1
ATOM 743 C C . VAL A 1 92 ? -8.117 1.527 22.451 1.00 98.19 92 VAL A C 1
ATOM 745 O O . VAL A 1 92 ? -8.510 2.114 21.441 1.00 98.19 92 VAL A O 1
ATOM 748 N N . LYS A 1 93 ? -7.036 1.916 23.123 1.00 97.25 93 LYS A N 1
ATOM 749 C CA . LYS A 1 93 ? -6.119 2.976 22.699 1.00 97.25 93 LYS A CA 1
ATOM 750 C C . LYS A 1 93 ? -4.677 2.496 22.784 1.00 97.25 93 LYS A C 1
ATOM 752 O O . LYS A 1 93 ? -4.347 1.600 23.564 1.00 97.25 93 LYS A O 1
ATOM 757 N N . ILE A 1 94 ? -3.817 3.125 21.995 1.00 96.44 94 ILE A N 1
ATOM 758 C CA . ILE A 1 94 ? -2.372 2.926 22.080 1.00 96.44 94 ILE A CA 1
ATOM 759 C C . ILE A 1 94 ? -1.821 3.962 23.059 1.00 96.44 94 ILE A C 1
ATOM 761 O O . ILE A 1 94 ? -2.058 5.156 22.886 1.00 96.44 94 ILE A O 1
ATOM 765 N N . ILE A 1 95 ? -1.076 3.515 24.063 1.00 95.94 95 ILE A N 1
ATOM 766 C CA . ILE A 1 95 ? -0.301 4.382 24.957 1.00 95.94 95 ILE A CA 1
ATOM 767 C C . ILE A 1 95 ? 1.189 4.094 24.789 1.00 95.94 95 ILE A C 1
ATOM 769 O O . ILE A 1 95 ? 1.568 3.025 24.307 1.00 95.94 95 ILE A O 1
ATOM 773 N N . VAL A 1 96 ? 2.030 5.043 25.191 1.00 95.50 96 VAL A N 1
ATOM 774 C CA . VAL A 1 96 ? 3.480 4.853 25.280 1.00 95.50 96 VAL A CA 1
ATOM 775 C C . VAL A 1 96 ? 3.869 4.902 26.750 1.00 95.50 96 VAL A C 1
ATOM 777 O O . VAL A 1 96 ? 3.541 5.861 27.443 1.00 95.50 96 VAL A O 1
ATOM 780 N N . GLU A 1 97 ? 4.542 3.861 27.224 1.00 94.06 97 GLU A N 1
ATOM 781 C CA . GLU A 1 97 ? 5.012 3.737 28.602 1.00 94.06 97 GLU A CA 1
ATOM 782 C C . GLU A 1 97 ? 6.414 3.122 28.581 1.00 94.06 97 GLU A C 1
ATOM 784 O O . GLU A 1 97 ? 6.599 2.045 28.011 1.00 94.06 97 GLU A O 1
ATOM 789 N N . ASN A 1 98 ? 7.398 3.802 29.181 1.00 93.94 98 ASN A N 1
ATOM 790 C CA . ASN A 1 98 ? 8.810 3.389 29.179 1.00 93.94 98 ASN A CA 1
ATOM 791 C C . ASN A 1 98 ? 9.325 3.070 27.761 1.00 93.94 98 ASN A C 1
ATOM 793 O O . ASN A 1 98 ? 9.831 1.976 27.507 1.00 93.94 98 ASN A O 1
ATOM 797 N N . ASP A 1 99 ? 9.090 3.992 26.821 1.00 93.69 99 ASP A N 1
ATOM 798 C CA . ASP A 1 99 ? 9.442 3.885 25.394 1.00 93.69 99 ASP A CA 1
ATOM 799 C C . ASP A 1 99 ? 8.826 2.692 24.641 1.00 93.69 99 ASP A C 1
ATOM 801 O O . ASP A 1 99 ? 9.183 2.404 23.497 1.00 93.69 99 ASP A O 1
ATOM 805 N N . LYS A 1 100 ? 7.846 2.005 25.242 1.00 93.56 100 LYS A N 1
ATOM 806 C CA . LYS A 1 100 ? 7.128 0.885 24.627 1.00 93.56 100 LYS A CA 1
ATOM 807 C C . LYS A 1 100 ? 5.679 1.254 24.355 1.00 93.56 100 LYS A C 1
ATOM 809 O O . LYS A 1 100 ? 4.975 1.780 25.216 1.00 93.56 100 LYS A O 1
ATOM 814 N N . ARG A 1 101 ? 5.210 0.931 23.148 1.00 95.19 101 ARG A N 1
ATOM 815 C CA . ARG A 1 101 ? 3.791 1.035 22.789 1.00 95.19 101 ARG A CA 1
ATOM 816 C C . ARG A 1 101 ? 3.027 -0.111 23.450 1.00 95.19 101 ARG A C 1
ATOM 818 O O . ARG A 1 101 ? 3.423 -1.263 23.305 1.00 95.19 101 ARG A O 1
ATOM 825 N N . LYS A 1 102 ? 1.926 0.206 24.126 1.00 96.69 102 LYS A N 1
ATOM 826 C CA . LYS A 1 102 ? 0.992 -0.767 24.705 1.00 96.69 102 LYS A CA 1
ATOM 827 C C . LYS A 1 102 ? -0.419 -0.506 24.205 1.00 96.69 102 LYS A C 1
ATOM 829 O O . LYS A 1 102 ? -0.786 0.641 23.949 1.00 96.69 102 LYS A O 1
ATOM 834 N N . VAL A 1 103 ? -1.216 -1.564 24.108 1.00 97.50 103 VAL A N 1
ATOM 835 C CA . VAL A 1 103 ? -2.653 -1.469 23.815 1.00 97.50 103 VAL A CA 1
ATOM 836 C C . VAL A 1 103 ? -3.424 -1.639 25.116 1.00 97.50 103 VAL A C 1
ATOM 838 O O . VAL A 1 103 ? -3.271 -2.656 25.796 1.00 97.50 103 VAL A O 1
ATOM 841 N N . VAL A 1 104 ? -4.243 -0.651 25.468 1.00 97.50 104 VAL A N 1
ATOM 842 C CA . VAL A 1 104 ? -5.032 -0.648 26.708 1.00 97.50 104 VAL A CA 1
ATOM 843 C C . VAL A 1 104 ? -6.511 -0.442 26.418 1.00 97.50 104 VAL A C 1
ATOM 845 O O . VAL A 1 104 ? -6.873 0.292 25.499 1.00 97.50 104 VAL A O 1
ATOM 848 N N . GLN A 1 105 ? -7.360 -1.075 27.221 1.00 96.69 105 GLN A N 1
ATOM 849 C CA . GLN A 1 105 ? -8.803 -0.836 27.244 1.00 96.69 105 GLN A CA 1
ATOM 850 C C . GLN A 1 105 ? -9.119 0.530 27.879 1.00 96.69 105 GLN A C 1
ATOM 852 O O . GLN A 1 105 ? -8.247 1.179 28.465 1.00 96.69 105 GLN A O 1
ATOM 857 N N . GLU A 1 106 ? -10.376 0.971 27.802 1.00 92.69 106 GLU A N 1
ATOM 858 C CA . GLU A 1 106 ? -10.814 2.258 28.372 1.00 92.69 106 GLU A CA 1
ATOM 859 C C . GLU A 1 106 ? -10.563 2.379 29.879 1.00 92.69 106 GLU A C 1
ATOM 861 O O . GLU A 1 106 ? -10.181 3.446 30.355 1.00 92.69 106 GLU A O 1
ATOM 866 N N . ASN A 1 107 ? -10.681 1.273 30.617 1.00 93.62 107 ASN A N 1
ATOM 867 C CA . ASN A 1 107 ? -10.383 1.205 32.052 1.00 93.62 107 ASN A CA 1
ATOM 868 C C . ASN A 1 107 ? -8.873 1.211 32.382 1.00 93.62 107 ASN A C 1
ATOM 870 O O . ASN A 1 107 ? -8.502 1.051 33.542 1.00 93.62 107 ASN A O 1
ATOM 874 N N . GLY A 1 108 ? -7.997 1.343 31.381 1.00 94.56 108 GLY A N 1
ATOM 875 C CA . GLY A 1 108 ? -6.542 1.368 31.542 1.00 94.56 108 GLY A CA 1
ATOM 876 C C . GLY A 1 108 ? -5.872 -0.006 31.608 1.00 94.56 108 GLY A C 1
ATOM 877 O O . GLY A 1 108 ? -4.644 -0.076 31.600 1.00 94.56 108 GLY A O 1
ATOM 878 N N . LYS A 1 109 ? -6.632 -1.109 31.619 1.00 95.75 109 LY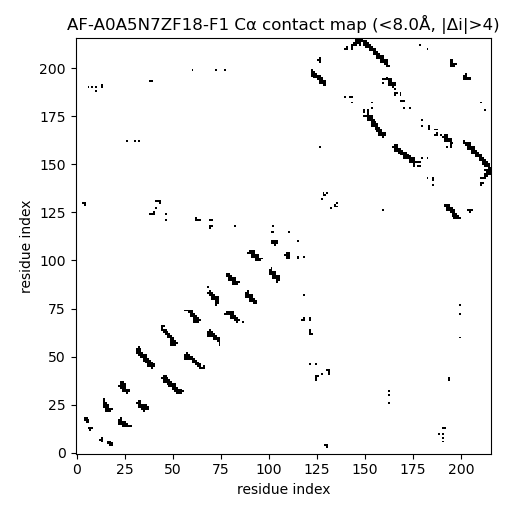S A N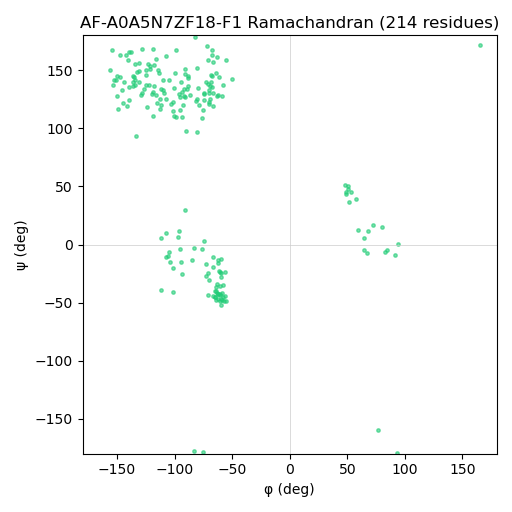 1
ATOM 879 C CA . LYS A 1 109 ? -6.063 -2.461 31.612 1.00 95.75 109 LYS A CA 1
ATOM 880 C C . LYS A 1 109 ? -5.402 -2.755 30.263 1.00 95.75 109 LYS A C 1
ATOM 882 O O . LYS A 1 109 ? -6.051 -2.675 29.218 1.00 95.75 109 LYS A O 1
ATOM 887 N N . ALA A 1 110 ? -4.127 -3.136 30.287 1.00 96.62 110 ALA A N 1
ATOM 888 C CA . ALA A 1 110 ? -3.418 -3.600 29.098 1.00 96.62 110 ALA A CA 1
ATOM 889 C C . ALA A 1 110 ? -3.969 -4.942 28.596 1.00 96.62 110 ALA A C 1
ATOM 891 O O . ALA A 1 110 ? -4.359 -5.802 29.390 1.00 96.62 110 ALA A O 1
ATOM 892 N N . LEU A 1 111 ? -3.986 -5.119 27.274 1.00 96.44 111 LEU A N 1
ATOM 893 C CA . LEU A 1 111 ? -4.224 -6.428 26.668 1.00 96.44 111 LEU A CA 1
ATOM 894 C C . LEU A 1 111 ? -3.059 -7.383 26.980 1.00 96.44 111 LEU A C 1
ATOM 896 O O . LEU A 1 111 ? -1.937 -6.941 27.237 1.00 96.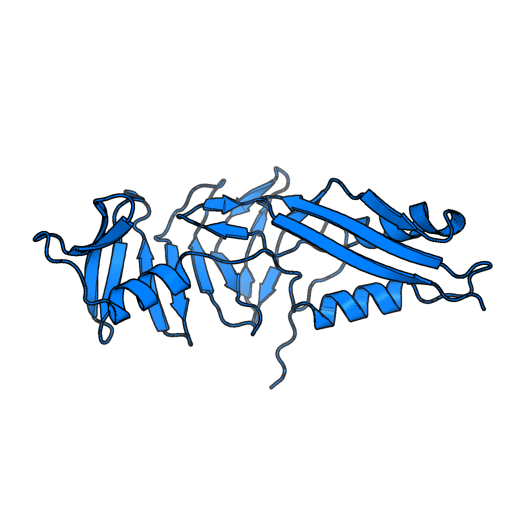44 111 LEU A O 1
ATOM 900 N N . ASP A 1 112 ? -3.308 -8.691 26.932 1.00 95.81 112 ASP A N 1
ATOM 901 C CA . ASP A 1 112 ? -2.237 -9.688 27.007 1.00 95.81 112 ASP A CA 1
ATOM 902 C C . ASP A 1 112 ? -1.277 -9.579 25.805 1.00 95.81 112 ASP A C 1
ATOM 904 O O . ASP A 1 112 ? -1.602 -8.977 24.779 1.00 95.81 112 ASP A O 1
ATOM 908 N N . GLU A 1 113 ? -0.079 -10.148 25.935 1.00 95.81 113 GLU A N 1
ATOM 909 C CA . GLU A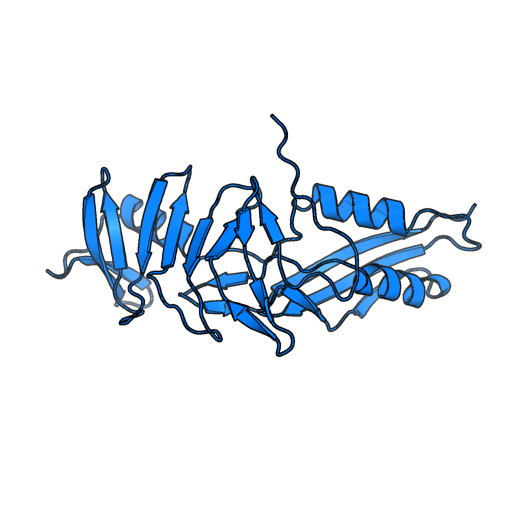 1 113 ? 0.992 -10.036 24.936 1.00 95.81 113 GLU A CA 1
ATOM 910 C C . GLU A 1 113 ? 0.564 -10.518 23.542 1.00 95.81 113 GLU A C 1
ATOM 912 O O . GLU A 1 113 ? 0.773 -9.812 22.554 1.00 95.81 113 GLU A O 1
ATOM 917 N N . LYS A 1 114 ? -0.121 -11.665 23.463 1.00 95.75 114 LYS A N 1
ATOM 918 C CA . LYS A 1 114 ? -0.598 -12.242 22.200 1.00 95.75 114 LYS A CA 1
ATOM 919 C C . LYS A 1 114 ? -1.620 -11.328 21.522 1.00 95.75 114 LYS A C 1
ATOM 921 O O . LYS A 1 114 ? -1.582 -11.138 20.305 1.00 95.75 114 LYS A O 1
ATOM 926 N N . SER A 1 115 ? -2.531 -10.744 22.296 1.00 96.06 115 SER A N 1
ATOM 927 C CA . SER A 1 115 ? -3.502 -9.768 21.798 1.00 96.06 115 SER A CA 1
ATOM 928 C C . SER A 1 115 ? -2.833 -8.479 21.310 1.00 96.06 115 SER A C 1
ATOM 930 O O . SER A 1 115 ? -3.214 -7.953 20.263 1.00 96.06 115 SER A O 1
ATOM 932 N N . GLN A 1 116 ? -1.806 -7.984 22.010 1.00 96.75 116 GLN A N 1
ATOM 933 C CA . GLN A 1 116 ? -1.033 -6.816 21.567 1.00 96.75 116 GLN A CA 1
ATOM 934 C C . GLN A 1 116 ? -0.274 -7.094 20.264 1.00 96.75 116 GLN A C 1
ATOM 936 O O . GLN A 1 116 ? -0.333 -6.283 19.338 1.00 96.75 116 GLN A O 1
ATOM 941 N N . GLU A 1 117 ? 0.386 -8.247 20.154 1.00 96.00 117 GLU A N 1
ATOM 942 C CA . GLU A 1 117 ? 1.058 -8.676 18.924 1.00 96.00 117 GLU A CA 1
ATOM 943 C C . GLU A 1 117 ? 0.063 -8.758 17.759 1.00 96.00 117 GLU A C 1
ATOM 945 O O . GLU A 1 117 ? 0.292 -8.186 16.690 1.00 96.00 117 GLU A O 1
ATOM 950 N N . ALA A 1 118 ? -1.087 -9.403 17.977 1.00 95.19 118 ALA A N 1
ATOM 951 C CA . ALA A 1 118 ? -2.140 -9.504 16.976 1.00 95.19 118 ALA A CA 1
ATOM 952 C C . ALA A 1 118 ? -2.627 -8.125 16.510 1.00 95.19 118 ALA A C 1
ATOM 954 O O . ALA A 1 118 ? -2.745 -7.908 15.302 1.00 95.19 118 ALA A O 1
ATOM 955 N N . PHE A 1 119 ? -2.850 -7.198 17.444 1.00 96.69 119 PHE A N 1
ATOM 956 C CA . PHE A 1 119 ? -3.250 -5.824 17.157 1.00 96.69 119 PHE A CA 1
ATOM 957 C C . PHE A 1 119 ? -2.210 -5.093 16.296 1.00 96.69 119 PHE A C 1
ATOM 959 O O . PHE A 1 119 ? -2.557 -4.566 15.242 1.00 96.69 119 PHE A O 1
ATOM 966 N N . PHE A 1 120 ? -0.931 -5.090 16.685 1.00 95.88 120 PHE A N 1
ATOM 967 C CA . PHE A 1 120 ? 0.104 -4.374 15.930 1.00 95.88 120 PHE A CA 1
ATOM 968 C C . PHE A 1 120 ? 0.414 -5.021 14.574 1.00 95.88 120 PHE A C 1
ATOM 970 O O . PHE A 1 120 ? 0.715 -4.305 13.620 1.00 95.88 120 PHE A O 1
ATOM 977 N N . SER A 1 121 ? 0.274 -6.346 14.450 1.00 93.88 121 SER A N 1
ATOM 978 C CA . SER A 1 121 ? 0.594 -7.092 13.222 1.00 93.88 121 SER A CA 1
ATOM 979 C C . SER A 1 121 ? -0.244 -6.710 11.994 1.00 93.88 121 SER A C 1
ATOM 981 O O . SER A 1 121 ? 0.118 -7.070 10.872 1.00 93.88 121 SER A O 1
ATOM 983 N N . VAL A 1 122 ? -1.372 -6.017 12.186 1.00 94.88 122 VAL A N 1
ATOM 984 C CA . VAL A 1 122 ? -2.291 -5.645 11.098 1.00 94.88 122 VAL A CA 1
ATOM 985 C C . VAL A 1 122 ? -2.268 -4.160 10.745 1.00 94.88 122 VAL A C 1
ATOM 987 O O . VAL A 1 122 ? -2.820 -3.799 9.712 1.00 94.88 122 VAL A O 1
ATOM 990 N N . LEU A 1 123 ? -1.632 -3.301 11.550 1.00 95.88 123 LEU A N 1
ATOM 991 C CA . LEU A 1 123 ? -1.695 -1.840 11.372 1.00 95.88 123 LEU A CA 1
ATOM 992 C C . LEU A 1 123 ? -0.836 -1.299 10.224 1.00 95.88 123 LEU A C 1
ATOM 994 O O . LEU A 1 123 ? -0.865 -0.096 9.949 1.00 95.88 123 LEU A O 1
ATOM 998 N N . GLU A 1 124 ? -0.065 -2.164 9.569 1.00 94.94 124 GLU A N 1
ATOM 999 C CA . GLU A 1 124 ? 0.856 -1.771 8.514 1.00 94.94 124 GLU A CA 1
ATOM 1000 C C . GLU A 1 124 ? 0.700 -2.635 7.268 1.00 94.94 124 GLU A C 1
ATOM 1002 O O . GLU A 1 124 ? 0.562 -3.858 7.326 1.00 94.94 124 GLU A O 1
ATOM 1007 N N . VAL A 1 125 ? 0.783 -1.978 6.115 1.00 95.25 125 VAL A N 1
ATOM 1008 C CA . VAL A 1 125 ? 0.826 -2.606 4.800 1.00 95.25 125 VAL A CA 1
ATOM 1009 C C . VAL A 1 125 ? 2.016 -2.048 4.035 1.00 95.25 125 VAL A C 1
ATOM 1011 O O . VAL A 1 125 ? 2.217 -0.836 3.938 1.00 95.25 125 VAL A O 1
ATOM 1014 N N . LYS A 1 126 ? 2.817 -2.949 3.464 1.00 93.81 126 LYS A N 1
ATOM 1015 C CA . LYS A 1 126 ? 3.953 -2.575 2.623 1.00 93.81 126 LYS A CA 1
ATOM 1016 C C . LYS A 1 126 ? 3.491 -2.223 1.212 1.00 93.81 126 LYS A C 1
ATOM 1018 O O . LYS A 1 126 ? 2.508 -2.755 0.696 1.00 93.81 126 LYS A O 1
ATOM 1023 N N . THR A 1 127 ? 4.264 -1.353 0.575 1.00 95.69 127 THR A N 1
ATOM 1024 C CA . THR A 1 127 ? 4.160 -1.086 -0.858 1.00 95.69 127 THR A CA 1
ATOM 1025 C C . THR A 1 127 ? 4.361 -2.367 -1.655 1.00 95.69 127 THR A C 1
ATOM 1027 O O . THR A 1 127 ? 5.255 -3.158 -1.351 1.00 95.69 127 THR A O 1
ATOM 1030 N N . MET A 1 128 ? 3.540 -2.561 -2.684 1.00 94.56 128 MET A N 1
ATOM 1031 C CA . MET A 1 128 ? 3.535 -3.798 -3.457 1.00 94.56 128 MET A CA 1
ATOM 1032 C C . MET A 1 128 ? 3.063 -3.551 -4.891 1.00 94.56 128 MET A C 1
ATOM 1034 O O . MET A 1 128 ? 2.138 -2.773 -5.119 1.00 94.56 128 MET A O 1
ATOM 1038 N N . TYR A 1 129 ? 3.671 -4.232 -5.865 1.00 93.75 129 TYR A N 1
ATOM 1039 C CA . TYR A 1 129 ? 3.120 -4.280 -7.218 1.00 93.75 129 TYR A CA 1
ATOM 1040 C C . TYR A 1 129 ? 1.799 -5.041 -7.169 1.00 93.75 129 TYR A C 1
ATOM 1042 O O . TYR A 1 129 ? 1.734 -6.132 -6.603 1.00 93.75 129 TYR A O 1
ATOM 1050 N N . TYR A 1 130 ? 0.737 -4.493 -7.740 1.00 89.81 130 TYR A N 1
ATOM 1051 C CA . TYR A 1 130 ? -0.546 -5.183 -7.758 1.00 89.81 130 TYR A CA 1
ATOM 1052 C C . TYR A 1 130 ? -0.437 -6.543 -8.467 1.00 89.81 130 TYR A C 1
ATOM 1054 O O . TYR A 1 130 ? 0.067 -6.648 -9.581 1.00 89.81 130 TYR A O 1
ATOM 1062 N N . GLY A 1 131 ? -0.895 -7.604 -7.800 1.00 84.62 131 GLY A N 1
ATOM 1063 C CA . GLY A 1 131 ? -0.684 -8.988 -8.242 1.00 84.62 131 GLY A CA 1
ATOM 1064 C C . GLY A 1 131 ? 0.579 -9.654 -7.674 1.00 84.62 131 GLY A C 1
ATOM 1065 O O . GLY A 1 131 ? 0.705 -10.873 -7.776 1.00 84.62 131 GLY A O 1
ATOM 1066 N N . GLY A 1 132 ? 1.452 -8.892 -7.011 1.00 90.12 132 GLY A N 1
ATOM 1067 C CA . GLY A 1 132 ? 2.618 -9.375 -6.275 1.00 90.12 132 GLY A CA 1
ATOM 1068 C C . GLY A 1 132 ? 3.915 -9.399 -7.087 1.00 90.12 132 GLY A C 1
ATOM 1069 O O . GLY A 1 132 ? 3.972 -9.036 -8.263 1.00 90.12 132 GLY A O 1
ATOM 1070 N N . GLU A 1 133 ? 4.987 -9.854 -6.436 1.00 90.94 133 GLU A N 1
ATOM 1071 C CA . GLU A 1 133 ? 6.342 -9.861 -7.002 1.00 90.94 133 GLU A CA 1
ATOM 1072 C C . GLU A 1 133 ? 6.471 -10.755 -8.245 1.00 90.94 133 GLU A C 1
ATOM 1074 O O . GLU A 1 133 ? 7.197 -10.423 -9.180 1.00 90.94 133 GLU A O 1
ATOM 1079 N N . SER A 1 134 ? 5.739 -11.869 -8.301 1.00 91.19 134 SER A N 1
ATOM 1080 C CA . SER A 1 134 ? 5.756 -12.772 -9.458 1.00 91.19 134 SER A CA 1
ATOM 1081 C C . SER A 1 134 ? 5.206 -12.111 -10.726 1.00 91.19 134 SER A C 1
ATOM 1083 O O . SER A 1 134 ? 5.736 -12.331 -11.817 1.00 91.19 134 SER A O 1
ATOM 1085 N N . VAL A 1 135 ? 4.181 -11.264 -10.592 1.00 92.25 135 VAL A N 1
ATOM 1086 C CA . VAL A 1 135 ? 3.611 -10.498 -11.709 1.00 92.25 135 VAL A CA 1
ATOM 1087 C C . VAL A 1 135 ? 4.581 -9.407 -12.147 1.00 92.25 135 VAL A C 1
ATOM 1089 O O . VAL A 1 135 ? 4.834 -9.274 -13.342 1.00 92.25 135 VAL A O 1
ATOM 1092 N N . LEU A 1 136 ? 5.200 -8.700 -11.197 1.00 94.12 136 LEU A N 1
ATOM 1093 C CA . LEU A 1 136 ? 6.248 -7.723 -11.495 1.00 94.12 136 LEU A CA 1
ATOM 1094 C C . LEU A 1 136 ? 7.418 -8.355 -12.261 1.00 94.12 136 LEU A C 1
ATOM 1096 O O . LEU A 1 136 ? 7.837 -7.828 -13.288 1.00 94.12 136 LEU A O 1
ATOM 1100 N N . ARG A 1 137 ? 7.935 -9.498 -11.793 1.00 93.94 137 ARG A N 1
ATOM 1101 C CA . ARG A 1 137 ? 9.040 -10.213 -12.454 1.00 93.94 137 ARG A CA 1
ATOM 1102 C C . ARG A 1 137 ? 8.682 -10.606 -13.884 1.00 93.94 137 ARG A C 1
ATOM 1104 O O . ARG A 1 137 ? 9.506 -10.437 -14.774 1.00 93.94 137 ARG A O 1
ATOM 1111 N N . ARG A 1 138 ? 7.452 -11.075 -14.115 1.00 95.06 138 ARG A N 1
ATOM 1112 C CA . ARG A 1 138 ? 6.956 -11.402 -15.459 1.00 95.06 138 ARG A CA 1
ATOM 1113 C C . ARG A 1 138 ? 6.848 -10.165 -16.348 1.00 95.06 138 ARG A C 1
ATOM 1115 O O . ARG A 1 138 ? 7.287 -10.214 -17.490 1.00 95.06 138 ARG A O 1
ATOM 1122 N N . PHE A 1 139 ? 6.295 -9.067 -15.829 1.00 95.31 139 PHE A N 1
ATOM 1123 C CA . PHE A 1 139 ? 6.232 -7.792 -16.547 1.00 95.31 139 PHE A CA 1
ATOM 1124 C C . PHE A 1 139 ? 7.630 -7.347 -16.988 1.00 95.31 139 PHE A C 1
ATOM 1126 O O . PHE A 1 139 ? 7.830 -7.047 -18.159 1.00 95.31 139 PHE A O 1
ATOM 1133 N N . LEU A 1 140 ? 8.597 -7.368 -16.067 1.00 96.06 140 LEU A N 1
ATOM 1134 C CA . LEU A 1 140 ? 9.974 -6.965 -16.338 1.00 96.06 140 LEU A CA 1
ATOM 1135 C C . LEU A 1 140 ? 10.653 -7.871 -17.365 1.00 96.06 140 LEU A C 1
ATOM 1137 O O . LEU A 1 140 ? 11.221 -7.352 -18.316 1.00 96.06 140 LEU A O 1
ATOM 1141 N N . ALA A 1 141 ? 10.553 -9.194 -17.206 1.00 94.81 141 ALA A N 1
ATOM 1142 C CA . ALA A 1 141 ? 11.151 -10.156 -18.131 1.00 94.81 141 ALA A CA 1
ATOM 1143 C C . ALA A 1 141 ? 10.589 -10.017 -19.552 1.00 94.81 141 ALA A C 1
ATOM 1145 O O . ALA A 1 141 ? 11.341 -10.024 -20.520 1.00 94.81 141 ALA A O 1
ATOM 1146 N N . ASN A 1 142 ? 9.273 -9.832 -19.681 1.00 95.38 142 ASN A N 1
ATOM 1147 C CA . ASN A 1 142 ? 8.649 -9.606 -20.980 1.00 95.38 142 ASN A CA 1
ATOM 1148 C C . ASN A 1 142 ? 9.088 -8.260 -21.576 1.00 95.38 142 ASN A C 1
ATOM 1150 O O . ASN A 1 142 ? 9.420 -8.186 -22.754 1.00 95.38 142 ASN A O 1
ATOM 1154 N N . ALA A 1 143 ? 9.118 -7.197 -20.770 1.00 94.44 143 ALA A N 1
ATOM 1155 C CA . ALA A 1 143 ? 9.471 -5.860 -21.236 1.00 94.44 143 ALA A CA 1
ATOM 1156 C C . ALA A 1 143 ? 10.962 -5.700 -21.587 1.00 94.44 143 ALA A C 1
ATOM 1158 O O . ALA A 1 143 ? 11.297 -4.813 -22.371 1.00 94.44 143 ALA A O 1
ATOM 1159 N N . SER A 1 144 ? 11.842 -6.527 -21.010 1.00 94.38 144 SER A N 1
ATOM 1160 C CA . SER A 1 144 ? 13.275 -6.562 -21.328 1.00 94.38 144 SER A CA 1
ATOM 1161 C C . SER A 1 144 ? 13.652 -7.627 -22.360 1.00 94.38 144 SER A C 1
ATOM 1163 O O . SER A 1 144 ? 14.810 -7.683 -22.770 1.00 94.38 144 SER A O 1
ATOM 1165 N N . SER A 1 145 ? 12.704 -8.457 -22.804 1.00 92.88 145 SER A N 1
ATOM 1166 C CA . SER A 1 145 ? 12.923 -9.380 -23.921 1.00 92.88 145 SER A CA 1
ATOM 1167 C C . SER A 1 145 ? 12.982 -8.622 -25.251 1.00 92.88 145 SER A C 1
ATOM 1169 O O . SER A 1 145 ? 12.243 -7.659 -25.459 1.00 92.88 145 SER A O 1
ATOM 1171 N N . GLY A 1 146 ? 13.891 -9.030 -26.133 1.00 89.94 146 GLY A N 1
ATOM 1172 C CA . GLY A 1 146 ? 14.124 -8.384 -27.420 1.00 89.94 146 GLY A CA 1
ATOM 1173 C C . GLY A 1 146 ? 15.440 -8.833 -28.041 1.00 89.94 146 GLY A C 1
ATOM 1174 O O . GLY A 1 146 ? 16.221 -9.527 -27.392 1.00 89.94 146 GLY A O 1
ATOM 1175 N N . ASP A 1 147 ? 15.646 -8.427 -29.288 1.00 91.44 147 ASP A N 1
ATOM 1176 C CA . ASP A 1 147 ? 16.914 -8.557 -29.999 1.00 91.44 147 ASP A CA 1
ATOM 1177 C C . ASP A 1 147 ? 17.733 -7.290 -29.726 1.00 91.44 147 ASP A C 1
ATOM 1179 O O . ASP A 1 147 ? 17.438 -6.217 -30.259 1.00 91.44 147 ASP A O 1
ATOM 1183 N N . TRP A 1 148 ? 18.642 -7.370 -28.755 1.00 93.88 148 TRP A N 1
ATOM 1184 C CA . TRP A 1 148 ? 19.445 -6.234 -28.310 1.00 93.88 148 TRP A CA 1
ATOM 1185 C C . TRP A 1 148 ? 20.865 -6.367 -28.846 1.00 93.88 148 TRP A C 1
ATOM 1187 O O . TRP A 1 148 ? 21.457 -7.436 -28.759 1.00 93.88 148 TRP A O 1
ATOM 1197 N N . ASP A 1 149 ? 21.478 -5.258 -29.252 1.00 93.75 149 ASP A N 1
ATOM 1198 C CA . ASP A 1 149 ? 22.895 -5.263 -29.651 1.00 93.75 149 ASP A CA 1
ATOM 1199 C C . ASP A 1 149 ? 23.844 -5.558 -28.473 1.00 93.75 149 ASP A C 1
ATOM 1201 O O . ASP A 1 149 ? 25.014 -5.887 -28.652 1.00 93.75 149 ASP A O 1
ATOM 1205 N N . ASN A 1 150 ? 23.361 -5.381 -27.238 1.00 93.62 150 ASN A N 1
ATOM 1206 C CA . ASN A 1 150 ? 24.153 -5.460 -26.019 1.00 93.62 150 ASN A CA 1
ATOM 1207 C C . ASN A 1 150 ? 23.428 -6.255 -24.932 1.00 93.62 150 ASN A C 1
ATOM 1209 O O . ASN A 1 150 ? 22.217 -6.144 -24.754 1.00 93.62 150 ASN A O 1
ATOM 1213 N N . SER A 1 151 ? 24.196 -6.992 -24.129 1.00 95.88 151 SER A N 1
ATOM 1214 C CA . SER A 1 151 ? 23.710 -7.516 -22.850 1.00 95.88 151 SER A CA 1
ATOM 1215 C C . SER A 1 151 ? 23.951 -6.491 -21.743 1.00 95.88 151 SER A C 1
ATOM 1217 O O . SER A 1 151 ? 24.973 -5.803 -21.748 1.00 95.88 151 SER A O 1
ATOM 1219 N N . ALA A 1 152 ? 23.032 -6.416 -20.781 1.00 96.81 152 ALA A N 1
ATOM 1220 C CA . ALA A 1 152 ? 23.192 -5.581 -19.594 1.00 96.81 152 ALA A CA 1
ATOM 1221 C C . ALA A 1 152 ? 22.449 -6.172 -18.392 1.00 96.81 152 ALA A C 1
ATOM 1223 O O . ALA A 1 152 ? 21.325 -6.670 -18.509 1.00 96.81 152 ALA A O 1
ATOM 1224 N N . SER A 1 153 ? 23.052 -6.068 -17.214 1.00 97.12 153 SER A N 1
ATOM 1225 C CA . SER A 1 153 ? 22.455 -6.363 -15.919 1.00 97.12 153 SER A CA 1
ATOM 1226 C C . SER A 1 153 ? 22.442 -5.102 -15.060 1.00 97.12 153 SER A C 1
ATOM 1228 O O . SER A 1 153 ? 23.466 -4.643 -14.553 1.00 97.12 153 SER A O 1
ATOM 1230 N N . LEU A 1 154 ? 21.244 -4.576 -14.824 1.00 97.50 154 LEU A N 1
ATOM 1231 C CA . LEU A 1 154 ? 21.042 -3.323 -14.112 1.00 97.50 154 LEU A CA 1
ATOM 1232 C C . LEU A 1 154 ? 20.344 -3.571 -12.783 1.00 97.50 154 LEU A C 1
ATOM 1234 O O . LEU A 1 154 ? 19.470 -4.429 -12.692 1.00 97.50 154 LEU A O 1
ATOM 1238 N N . GLN A 1 155 ? 20.658 -2.763 -11.774 1.00 98.19 155 GLN A N 1
ATOM 1239 C CA . GLN A 1 155 ? 19.798 -2.562 -10.614 1.00 98.19 155 GLN A CA 1
ATOM 1240 C C . GLN A 1 155 ? 19.200 -1.166 -10.648 1.00 98.19 155 GLN A C 1
ATOM 1242 O O . GLN A 1 155 ? 19.912 -0.168 -10.783 1.00 98.19 155 GLN A O 1
ATOM 1247 N N . LEU A 1 156 ? 17.883 -1.105 -10.479 1.00 98.06 156 LEU A N 1
ATOM 1248 C CA . LEU A 1 156 ? 17.123 0.133 -10.446 1.00 98.06 156 LEU A CA 1
ATOM 1249 C C . LEU A 1 156 ? 16.453 0.311 -9.090 1.00 98.06 156 LEU A C 1
ATOM 1251 O O . LEU A 1 156 ? 16.154 -0.654 -8.386 1.00 98.06 156 LEU A O 1
ATOM 1255 N N . ARG A 1 157 ? 16.192 1.568 -8.747 1.00 98.25 157 ARG A N 1
ATOM 1256 C CA . ARG A 1 157 ? 15.443 1.988 -7.567 1.00 98.25 157 ARG A CA 1
ATOM 1257 C C . ARG A 1 157 ? 14.468 3.091 -7.951 1.00 98.25 157 ARG A C 1
ATOM 1259 O O . ARG A 1 157 ? 14.824 3.977 -8.718 1.00 98.25 157 ARG A O 1
ATOM 1266 N N . TRP A 1 158 ? 13.266 3.056 -7.399 1.00 97.94 158 TRP A N 1
ATOM 1267 C CA . TRP A 1 158 ? 12.252 4.092 -7.588 1.00 97.94 158 TRP A CA 1
ATOM 1268 C C . TRP A 1 158 ? 11.398 4.240 -6.330 1.00 97.94 158 TRP A C 1
ATOM 1270 O O . TRP A 1 158 ? 11.400 3.374 -5.447 1.00 97.94 158 TRP A O 1
ATOM 1280 N N . SER A 1 159 ? 10.678 5.353 -6.238 1.00 97.62 159 SER A N 1
ATOM 1281 C CA . SER A 1 159 ? 9.680 5.574 -5.196 1.00 97.62 159 SER A CA 1
ATOM 1282 C C . SER A 1 159 ? 8.277 5.308 -5.722 1.00 97.62 159 SER A C 1
ATOM 1284 O O . SER A 1 159 ? 7.983 5.562 -6.887 1.00 97.62 159 SER A O 1
ATOM 1286 N N . ILE A 1 160 ? 7.410 4.828 -4.840 1.00 97.81 160 ILE A N 1
ATOM 1287 C CA . ILE A 1 160 ? 5.974 4.728 -5.064 1.00 97.81 160 ILE A CA 1
ATOM 1288 C C . ILE A 1 160 ? 5.335 5.811 -4.204 1.00 97.81 160 ILE A C 1
ATOM 1290 O O . ILE A 1 160 ? 5.594 5.872 -3.001 1.00 97.81 160 ILE A O 1
ATOM 1294 N N . ASP A 1 161 ? 4.535 6.686 -4.796 1.00 96.88 161 ASP A N 1
ATOM 1295 C CA . ASP A 1 161 ? 3.894 7.767 -4.059 1.00 96.88 161 ASP A CA 1
ATOM 1296 C C . ASP A 1 161 ? 2.702 7.273 -3.202 1.00 96.88 161 ASP A C 1
ATOM 1298 O O . ASP A 1 161 ? 2.355 6.091 -3.167 1.00 96.88 161 ASP A O 1
ATOM 1302 N N . LYS A 1 162 ? 2.027 8.196 -2.505 1.00 96.69 162 LYS A N 1
ATOM 1303 C CA . LYS A 1 162 ? 0.847 7.882 -1.673 1.00 96.69 162 LYS A CA 1
ATOM 1304 C C . LYS A 1 162 ? -0.376 7.411 -2.477 1.00 96.69 162 LYS A C 1
ATOM 1306 O O . LYS A 1 162 ? -1.385 7.036 -1.881 1.00 96.69 162 LYS A O 1
ATOM 1311 N N . ASN A 1 163 ? -0.336 7.532 -3.797 1.00 95.50 163 ASN A N 1
ATOM 1312 C CA . ASN A 1 163 ? -1.389 7.204 -4.751 1.00 95.50 163 ASN A CA 1
ATOM 1313 C C . ASN A 1 163 ? -1.083 5.902 -5.514 1.00 95.50 163 ASN A C 1
ATOM 1315 O O . ASN A 1 163 ? -1.969 5.359 -6.180 1.00 95.50 163 ASN A O 1
ATOM 1319 N N . GLY A 1 164 ? 0.132 5.369 -5.375 1.00 95.50 164 GLY A N 1
ATOM 1320 C CA . GLY A 1 164 ? 0.614 4.202 -6.100 1.00 95.50 164 GLY A CA 1
ATOM 1321 C C . GLY A 1 164 ? 1.377 4.536 -7.383 1.00 95.50 164 GLY 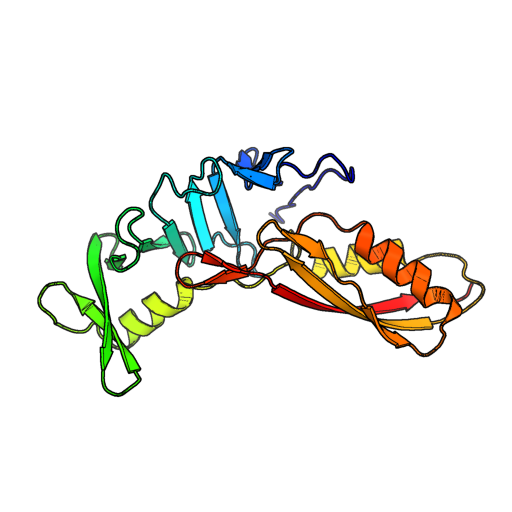A C 1
ATOM 1322 O O . GLY A 1 164 ? 1.801 3.619 -8.074 1.00 95.50 164 GLY A O 1
ATOM 1323 N N . GLY A 1 165 ? 1.548 5.806 -7.740 1.00 95.50 165 GLY A N 1
ATOM 1324 C CA . GLY A 1 165 ? 2.326 6.220 -8.906 1.00 95.50 165 GLY A CA 1
ATOM 1325 C C . GLY A 1 165 ? 3.819 5.948 -8.722 1.00 95.50 165 GLY A C 1
ATOM 1326 O O . GLY A 1 165 ? 4.345 6.046 -7.614 1.00 95.50 165 GLY A O 1
ATOM 1327 N N . VAL A 1 166 ? 4.499 5.598 -9.813 1.00 96.12 166 VAL A N 1
ATOM 1328 C CA . VAL A 1 166 ? 5.954 5.401 -9.843 1.00 96.12 166 VAL A CA 1
ATOM 1329 C C . VAL A 1 166 ? 6.650 6.740 -10.104 1.00 96.12 166 VAL A C 1
ATOM 1331 O O . VAL A 1 166 ? 6.334 7.429 -11.068 1.00 96.12 166 VAL A O 1
ATOM 1334 N N . GLU A 1 167 ? 7.626 7.091 -9.267 1.00 95.50 167 GLU A N 1
ATOM 1335 C CA . GLU A 1 167 ? 8.388 8.347 -9.322 1.00 95.50 167 GLU A CA 1
ATOM 1336 C C . GLU A 1 167 ? 9.889 8.098 -9.066 1.00 95.50 167 GLU A C 1
ATOM 1338 O O . GLU A 1 167 ? 10.278 7.062 -8.524 1.00 95.50 167 GLU A O 1
ATOM 1343 N N . ASN A 1 168 ? 10.742 9.086 -9.369 1.00 97.19 168 ASN A N 1
ATOM 1344 C CA . ASN A 1 168 ? 12.159 9.124 -8.961 1.00 97.19 168 ASN A CA 1
ATOM 1345 C C . ASN A 1 168 ? 12.975 7.873 -9.338 1.00 97.19 168 ASN A C 1
ATOM 1347 O O . ASN A 1 168 ? 13.732 7.341 -8.522 1.00 97.19 168 ASN A O 1
ATOM 1351 N N . ILE A 1 169 ? 12.811 7.393 -10.569 1.00 98.38 169 ILE A N 1
ATOM 1352 C CA . ILE A 1 169 ? 13.494 6.198 -11.074 1.00 98.38 169 ILE A CA 1
ATOM 1353 C C . ILE A 1 169 ? 14.985 6.497 -11.257 1.00 98.38 169 ILE A C 1
ATOM 1355 O O . ILE A 1 169 ? 15.358 7.488 -11.880 1.00 98.38 169 ILE A O 1
ATOM 1359 N N . LYS A 1 170 ? 15.840 5.627 -10.719 1.00 97.75 170 LYS A N 1
ATOM 1360 C CA . LYS A 1 170 ? 17.300 5.725 -10.796 1.00 97.75 170 LYS A CA 1
ATOM 1361 C C . LYS A 1 170 ? 17.907 4.366 -11.107 1.00 97.75 170 LYS A C 1
ATOM 1363 O O . LYS A 1 170 ? 17.550 3.371 -10.476 1.00 97.75 170 LYS A O 1
ATOM 1368 N N . VAL A 1 171 ? 18.873 4.338 -12.019 1.00 98.25 171 VAL A N 1
ATOM 1369 C CA . VAL A 1 171 ? 19.811 3.216 -12.148 1.00 98.25 171 VAL A CA 1
ATOM 1370 C C . VAL A 1 171 ? 20.860 3.383 -11.051 1.00 98.25 171 VAL A C 1
ATOM 1372 O O . VAL A 1 171 ? 21.518 4.416 -10.978 1.00 98.25 171 VAL A O 1
ATOM 1375 N N . ILE A 1 172 ? 20.968 2.404 -10.154 1.00 98.12 172 ILE A N 1
ATOM 1376 C CA . ILE A 1 172 ? 21.916 2.433 -9.025 1.00 98.12 172 ILE A CA 1
ATOM 1377 C C . ILE A 1 172 ? 23.158 1.574 -9.281 1.00 98.12 172 ILE A C 1
ATOM 1379 O O . ILE A 1 172 ? 24.176 1.763 -8.623 1.00 98.12 172 ILE A O 1
ATOM 1383 N N . LYS A 1 173 ? 23.073 0.629 -10.222 1.00 98.12 173 LYS A N 1
ATOM 1384 C CA . LYS A 1 173 ? 24.196 -0.174 -10.713 1.00 98.12 173 LYS A CA 1
ATOM 1385 C C . LYS A 1 173 ? 23.896 -0.618 -12.142 1.00 98.12 173 LYS A C 1
ATOM 1387 O O . LYS A 1 173 ? 22.775 -1.043 -12.407 1.00 98.12 173 LYS A O 1
ATOM 1392 N N . SER A 1 174 ? 24.884 -0.550 -13.023 1.00 97.75 174 SER A N 1
ATOM 1393 C CA . SER A 1 174 ? 24.819 -1.086 -14.382 1.00 97.75 174 SER A CA 1
ATOM 1394 C C . SER A 1 174 ? 26.206 -1.566 -14.794 1.00 97.75 174 SER A C 1
ATOM 1396 O O . SER A 1 174 ? 27.200 -0.974 -14.374 1.00 97.75 174 SER A O 1
ATOM 1398 N N . ASP A 1 175 ? 26.272 -2.657 -15.549 1.00 97.44 175 ASP A N 1
ATOM 1399 C CA . ASP A 1 175 ? 27.495 -3.155 -16.188 1.00 97.44 175 ASP A CA 1
ATOM 1400 C C . ASP A 1 175 ? 27.644 -2.667 -17.640 1.00 97.44 175 ASP A C 1
ATOM 1402 O O . ASP A 1 175 ? 28.744 -2.721 -18.185 1.00 97.44 175 ASP A O 1
ATOM 1406 N N . ASN A 1 176 ? 26.569 -2.151 -18.245 1.00 95.38 176 ASN A N 1
ATOM 1407 C CA . ASN A 1 176 ? 26.566 -1.554 -19.575 1.00 95.38 176 ASN A CA 1
ATOM 1408 C C . ASN A 1 176 ? 25.501 -0.451 -19.669 1.00 95.38 176 ASN A C 1
ATOM 1410 O O . ASN A 1 176 ? 24.296 -0.697 -19.566 1.00 95.38 176 ASN A O 1
ATOM 1414 N N . GLU A 1 177 ? 25.944 0.787 -19.886 1.00 95.56 177 GLU A N 1
ATOM 1415 C CA . GLU A 1 177 ? 25.068 1.959 -19.858 1.00 95.56 177 GLU A CA 1
ATOM 1416 C C . GLU A 1 177 ? 24.138 2.080 -21.071 1.00 95.56 177 GLU A C 1
ATOM 1418 O O . GLU A 1 177 ? 23.122 2.772 -20.977 1.00 95.56 177 GLU A O 1
ATOM 1423 N N . ALA A 1 178 ? 24.416 1.361 -22.167 1.00 96.00 178 ALA A N 1
ATOM 1424 C CA . ALA A 1 178 ? 23.649 1.428 -23.415 1.00 96.00 178 ALA A CA 1
ATOM 1425 C C . ALA A 1 178 ? 22.148 1.126 -23.233 1.00 96.00 178 ALA A C 1
ATOM 1427 O O . ALA A 1 178 ? 21.320 1.571 -24.025 1.00 96.00 178 ALA A O 1
ATOM 1428 N N . LEU A 1 179 ? 21.779 0.394 -22.175 1.00 96.94 179 LEU A N 1
ATOM 1429 C CA . LEU A 1 179 ? 20.400 -0.016 -21.892 1.00 96.94 179 LEU A CA 1
ATOM 1430 C C . LEU A 1 179 ? 19.791 0.660 -20.652 1.00 96.94 179 LEU A C 1
ATOM 1432 O O . LEU A 1 179 ? 18.652 0.362 -20.281 1.00 96.94 179 LEU A O 1
ATOM 1436 N N . ASN A 1 180 ? 20.496 1.615 -20.034 1.00 97.56 180 ASN A N 1
ATOM 1437 C CA . ASN A 1 180 ? 20.017 2.338 -18.851 1.00 97.56 180 ASN A CA 1
ATOM 1438 C C . ASN A 1 180 ? 18.723 3.111 -19.135 1.00 97.56 180 ASN A C 1
ATOM 1440 O O . ASN A 1 180 ? 17.752 2.994 -18.384 1.00 97.56 180 ASN A O 1
ATOM 1444 N N . GLU A 1 181 ? 18.687 3.879 -20.227 1.00 97.19 181 GLU A N 1
ATOM 1445 C CA . GLU A 1 181 ? 17.503 4.659 -20.599 1.00 97.19 181 GLU A CA 1
ATOM 1446 C C . GLU A 1 181 ? 16.309 3.741 -20.876 1.00 97.19 181 GLU A C 1
ATOM 1448 O O . GLU A 1 181 ? 15.199 3.976 -20.389 1.00 97.19 181 GLU A O 1
ATOM 1453 N N . LYS A 1 182 ? 16.545 2.629 -21.579 1.00 96.62 182 LYS A N 1
ATOM 1454 C CA . LYS A 1 182 ? 15.502 1.648 -21.870 1.00 96.62 182 LYS A CA 1
ATOM 1455 C C . LYS A 1 182 ? 14.931 1.028 -20.598 1.00 96.62 182 LYS A C 1
ATOM 1457 O O . LYS A 1 182 ? 13.713 0.901 -20.474 1.00 96.62 182 LYS A O 1
ATOM 1462 N N . ALA A 1 183 ? 15.787 0.689 -19.637 1.00 97.44 183 ALA A N 1
ATOM 1463 C CA . ALA A 1 183 ? 15.361 0.183 -18.340 1.00 97.44 183 ALA A CA 1
ATOM 1464 C C . ALA A 1 183 ? 14.487 1.201 -17.590 1.00 97.44 183 ALA A C 1
ATOM 1466 O O . ALA A 1 183 ? 13.436 0.832 -17.067 1.00 97.44 183 ALA A O 1
ATOM 1467 N N . ILE A 1 184 ? 14.862 2.486 -17.591 1.00 97.75 184 ILE A N 1
ATOM 1468 C CA . ILE A 1 184 ? 14.050 3.559 -16.997 1.00 97.75 184 ILE A CA 1
ATOM 1469 C C . ILE A 1 184 ? 12.677 3.634 -17.678 1.00 97.75 184 ILE A C 1
ATOM 1471 O O . ILE A 1 184 ? 11.659 3.646 -16.985 1.00 97.75 184 ILE A O 1
ATOM 1475 N N . GLN A 1 185 ? 12.627 3.610 -19.013 1.00 96.38 185 GLN A N 1
ATOM 1476 C CA . GLN A 1 185 ? 11.370 3.635 -19.770 1.00 96.38 185 GLN A CA 1
ATOM 1477 C C . GLN A 1 185 ? 10.462 2.432 -19.456 1.00 96.38 185 GLN A C 1
ATOM 1479 O O . GLN A 1 185 ? 9.240 2.577 -19.425 1.00 96.38 185 GLN A O 1
ATOM 1484 N N . ILE A 1 186 ? 11.023 1.242 -19.208 1.00 96.50 186 ILE A N 1
ATOM 1485 C CA . ILE A 1 186 ? 10.250 0.064 -18.773 1.00 96.50 186 ILE A CA 1
ATOM 1486 C C . ILE A 1 186 ? 9.589 0.329 -17.416 1.00 96.50 186 ILE A C 1
ATOM 1488 O O . ILE A 1 186 ? 8.393 0.075 -17.259 1.00 96.50 186 ILE 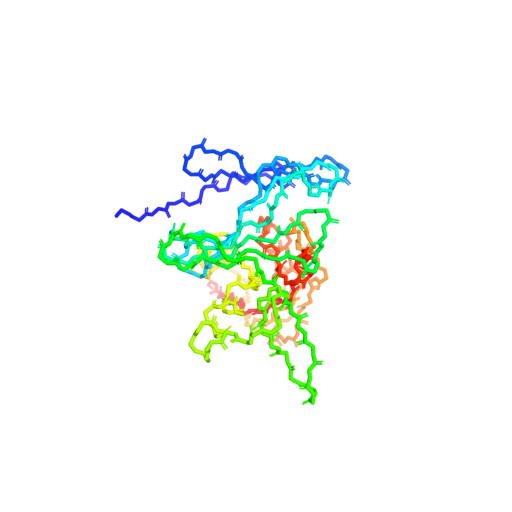A O 1
ATOM 1492 N N . ILE A 1 187 ? 10.338 0.868 -16.447 1.00 97.00 187 ILE A N 1
ATOM 1493 C CA . ILE A 1 187 ? 9.803 1.197 -15.118 1.00 97.00 187 ILE A CA 1
ATOM 1494 C C . ILE A 1 187 ? 8.728 2.295 -15.207 1.00 97.00 187 ILE A C 1
ATOM 1496 O O . ILE A 1 187 ? 7.691 2.180 -14.558 1.00 97.00 187 ILE A O 1
ATOM 1500 N N . GLN A 1 188 ? 8.916 3.318 -16.048 1.00 95.19 188 GLN A N 1
ATOM 1501 C CA . GLN A 1 188 ? 7.932 4.395 -16.262 1.00 95.19 188 GLN A CA 1
ATOM 1502 C C . GLN A 1 188 ? 6.583 3.892 -16.789 1.00 95.19 188 GLN A C 1
ATOM 1504 O O . GLN A 1 188 ? 5.552 4.509 -16.538 1.00 95.19 188 GLN A O 1
ATOM 1509 N N . LYS A 1 189 ? 6.577 2.773 -17.521 1.00 93.75 189 LYS A N 1
ATOM 1510 C CA . LYS A 1 189 ? 5.361 2.164 -18.079 1.00 93.75 189 LYS A CA 1
ATOM 1511 C C . LYS A 1 189 ? 4.618 1.272 -17.088 1.00 93.75 189 LYS A C 1
ATOM 1513 O O . LYS A 1 189 ? 3.577 0.716 -17.443 1.00 93.75 189 LYS A O 1
ATOM 1518 N N . MET A 1 190 ? 5.143 1.087 -15.877 1.00 93.50 190 MET A N 1
ATOM 1519 C CA . MET A 1 190 ? 4.464 0.278 -14.875 1.00 93.50 190 MET A CA 1
ATOM 1520 C C . MET A 1 190 ? 3.106 0.873 -14.513 1.00 93.50 190 MET A C 1
ATOM 1522 O O . MET A 1 190 ? 2.962 2.095 -14.425 1.00 93.50 190 MET A O 1
ATOM 1526 N N . PRO A 1 191 ? 2.108 0.019 -14.246 1.00 91.75 191 PRO A N 1
ATOM 1527 C CA . PRO A 1 191 ? 0.887 0.485 -13.640 1.00 91.75 191 PRO A CA 1
ATOM 1528 C C . PRO A 1 191 ? 1.104 0.958 -12.207 1.00 91.75 191 PRO A C 1
ATOM 1530 O O . PRO A 1 191 ? 2.132 0.669 -11.594 1.00 91.75 191 PRO A O 1
ATOM 1533 N N . ARG A 1 192 ? 0.095 1.644 -11.666 1.00 93.06 192 ARG A N 1
ATOM 1534 C CA . ARG A 1 192 ? -0.008 2.015 -10.264 1.00 93.06 192 ARG A CA 1
ATOM 1535 C C . ARG A 1 192 ? 0.236 0.789 -9.407 1.00 93.06 192 ARG A C 1
ATOM 1537 O O . ARG A 1 192 ? -0.181 -0.319 -9.722 1.00 93.06 192 ARG A O 1
ATOM 1544 N N . TRP A 1 193 ? 0.908 1.031 -8.303 1.00 96.06 193 TRP A N 1
ATOM 1545 C CA . TRP A 1 193 ? 1.202 0.080 -7.258 1.00 96.06 193 TRP A CA 1
ATOM 1546 C C . TRP A 1 193 ? 0.203 0.253 -6.123 1.00 96.06 193 TRP A C 1
ATOM 1548 O O . TRP A 1 193 ? -0.505 1.258 -6.008 1.00 96.06 193 TRP A O 1
ATOM 1558 N N . GLN A 1 194 ? 0.192 -0.718 -5.229 1.00 96.38 194 GLN A N 1
ATOM 1559 C CA . GLN A 1 194 ? -0.330 -0.499 -3.900 1.00 96.38 194 GLN A CA 1
ATOM 1560 C C . GLN A 1 194 ? 0.634 0.418 -3.123 1.00 96.38 194 GLN A C 1
ATOM 1562 O O . GLN A 1 194 ? 1.806 0.053 -2.967 1.00 96.38 194 GLN A O 1
ATOM 1567 N N . PRO A 1 195 ? 0.180 1.578 -2.613 1.00 97.38 195 PRO A N 1
ATOM 1568 C CA . PRO A 1 195 ? 0.992 2.416 -1.734 1.00 97.38 195 PRO A CA 1
ATOM 1569 C C . PRO A 1 195 ? 1.233 1.733 -0.380 1.00 97.38 195 PRO A C 1
ATOM 1571 O O . PRO A 1 195 ? 0.530 0.796 -0.001 1.00 97.38 195 PRO A O 1
ATOM 1574 N N . GLY A 1 196 ? 2.224 2.216 0.369 1.00 97.25 196 GLY A N 1
ATOM 1575 C CA . GLY A 1 196 ? 2.382 1.803 1.764 1.00 97.25 196 GLY A CA 1
ATOM 1576 C C . GLY A 1 196 ? 1.277 2.396 2.640 1.00 97.25 196 GLY A C 1
ATOM 1577 O O . GLY A 1 196 ? 0.681 3.419 2.294 1.00 97.25 196 GLY A O 1
ATOM 1578 N N . PHE A 1 197 ? 1.024 1.784 3.791 1.00 97.50 197 PHE A N 1
ATOM 1579 C CA . PHE A 1 197 ? 0.112 2.318 4.797 1.00 97.50 197 PHE A CA 1
ATOM 1580 C C . PHE A 1 197 ? 0.610 1.978 6.200 1.00 97.50 197 PHE A C 1
ATOM 1582 O O . PHE A 1 197 ? 0.971 0.834 6.460 1.00 97.50 197 PHE A O 1
ATOM 1589 N N . SER A 1 198 ? 0.639 2.951 7.104 1.00 94.56 198 SER A N 1
ATOM 1590 C CA . SER A 1 198 ? 0.922 2.725 8.526 1.00 94.56 198 SER A CA 1
ATOM 1591 C C . SER A 1 198 ? 0.331 3.860 9.356 1.00 94.56 198 SER A C 1
ATOM 1593 O O . SER A 1 198 ? 0.209 4.993 8.881 1.00 94.56 198 SER A O 1
ATOM 1595 N N . ASN A 1 199 ? -0.058 3.547 10.594 1.00 87.69 199 ASN A N 1
ATOM 1596 C CA . ASN A 1 199 ? -0.602 4.496 11.570 1.00 87.69 199 ASN A CA 1
ATOM 1597 C C . ASN A 1 199 ? -1.727 5.377 10.987 1.00 87.69 199 ASN A C 1
ATOM 1599 O O . ASN A 1 199 ? -1.740 6.597 11.161 1.00 87.69 199 ASN A O 1
ATOM 1603 N N . GLY A 1 200 ? -2.654 4.756 10.252 1.00 93.44 200 GLY A N 1
ATOM 1604 C CA . GLY A 1 200 ? -3.803 5.440 9.659 1.00 93.44 200 GLY A CA 1
ATOM 1605 C C . GLY A 1 200 ? -3.472 6.350 8.472 1.00 93.44 200 GLY A C 1
ATOM 1606 O O . GLY A 1 200 ? -4.266 7.226 8.146 1.00 93.44 200 GLY A O 1
ATOM 1607 N N . ARG A 1 201 ? -2.301 6.217 7.835 1.00 95.06 201 ARG A N 1
ATOM 1608 C CA . ARG A 1 201 ? -1.883 7.094 6.730 1.00 95.06 201 ARG A CA 1
ATOM 1609 C C . ARG A 1 201 ? -1.297 6.308 5.568 1.00 95.06 201 ARG A C 1
ATOM 1611 O O . ARG A 1 201 ? -0.515 5.383 5.766 1.00 95.06 201 ARG A O 1
ATOM 1618 N N . PHE A 1 202 ? -1.607 6.752 4.350 1.00 97.69 202 PHE A N 1
ATOM 1619 C CA . PHE A 1 202 ? -0.898 6.325 3.145 1.00 97.69 202 PHE A CA 1
ATOM 1620 C C . PHE A 1 202 ? 0.517 6.901 3.133 1.00 97.69 202 PHE A C 1
ATOM 1622 O O . PHE A 1 202 ? 0.705 8.101 3.341 1.00 97.69 202 PHE A O 1
ATOM 1629 N N . LEU A 1 203 ? 1.499 6.056 2.843 1.00 96.94 203 LEU A N 1
ATOM 1630 C CA . LEU A 1 203 ? 2.917 6.389 2.864 1.00 96.94 203 LEU A CA 1
ATOM 1631 C C . LEU A 1 203 ? 3.559 6.144 1.501 1.00 96.94 203 LEU A C 1
ATOM 1633 O O . LEU A 1 203 ? 3.156 5.247 0.754 1.00 96.94 203 LEU A O 1
ATOM 1637 N N . LYS A 1 204 ? 4.602 6.930 1.211 1.00 96.88 204 LYS A N 1
ATOM 1638 C CA . LYS A 1 204 ? 5.491 6.649 0.084 1.00 96.88 204 LYS A CA 1
ATOM 1639 C C . LYS A 1 204 ? 6.296 5.380 0.372 1.00 96.88 204 LYS A C 1
ATOM 1641 O O . LYS A 1 204 ? 6.762 5.177 1.491 1.00 96.88 204 LYS A O 1
ATOM 1646 N N . GLY A 1 205 ? 6.469 4.556 -0.650 1.00 95.69 205 GLY A N 1
ATOM 1647 C CA . GLY A 1 205 ? 7.321 3.374 -0.626 1.00 95.69 205 GLY A CA 1
ATOM 1648 C C . GLY A 1 205 ? 8.584 3.570 -1.444 1.00 95.69 205 GLY A C 1
ATOM 1649 O O . GLY A 1 205 ? 8.644 4.428 -2.322 1.00 95.69 205 GLY A O 1
ATOM 1650 N N . MET A 1 206 ? 9.579 2.726 -1.200 1.00 96.44 206 MET A N 1
ATOM 1651 C CA . MET A 1 206 ? 10.752 2.607 -2.058 1.00 96.44 206 MET A CA 1
ATOM 1652 C C . MET A 1 206 ? 10.898 1.153 -2.484 1.00 96.44 206 MET A C 1
ATOM 1654 O O . MET A 1 206 ? 10.732 0.247 -1.667 1.00 96.44 206 MET A O 1
ATOM 1658 N N . TYR A 1 207 ? 11.202 0.939 -3.758 1.00 96.94 207 TYR A N 1
ATOM 1659 C CA . TYR A 1 207 ? 11.407 -0.391 -4.312 1.00 96.94 207 TYR A CA 1
ATOM 1660 C C . TYR A 1 207 ? 12.678 -0.417 -5.155 1.00 96.94 207 TYR A C 1
ATOM 1662 O O . TYR A 1 207 ? 13.063 0.589 -5.755 1.00 96.94 207 TYR A O 1
ATOM 1670 N N . SER A 1 208 ? 13.344 -1.566 -5.181 1.00 96.50 208 SER A N 1
ATOM 1671 C CA . SER A 1 208 ? 14.505 -1.800 -6.032 1.00 96.50 208 SER A CA 1
ATOM 1672 C C . SER A 1 208 ? 14.516 -3.227 -6.542 1.00 96.50 208 SER A C 1
ATOM 1674 O O . SER A 1 208 ? 14.234 -4.153 -5.783 1.00 96.50 208 SER A O 1
ATOM 1676 N N . THR A 1 209 ? 14.877 -3.406 -7.806 1.00 95.88 209 THR A N 1
ATOM 1677 C CA . THR A 1 209 ? 15.037 -4.729 -8.412 1.00 95.88 209 THR A CA 1
ATOM 1678 C C . THR A 1 209 ? 16.007 -4.681 -9.584 1.00 95.88 209 THR A C 1
ATOM 1680 O O . THR A 1 209 ? 16.373 -3.602 -10.060 1.00 95.88 209 THR A O 1
ATOM 1683 N N . GLY A 1 210 ? 16.426 -5.862 -10.028 1.00 95.94 210 GLY A N 1
ATOM 1684 C CA . GLY A 1 210 ? 17.266 -6.020 -11.203 1.00 95.94 210 GLY A CA 1
ATOM 1685 C C . GLY A 1 210 ? 16.460 -6.208 -12.487 1.00 95.94 210 GLY A C 1
ATOM 1686 O O . GLY A 1 210 ? 15.408 -6.848 -12.472 1.00 95.94 210 GLY A O 1
ATOM 1687 N N . ILE A 1 211 ? 16.983 -5.694 -13.599 1.00 96.25 211 ILE A N 1
ATOM 1688 C CA . ILE A 1 211 ? 16.527 -6.012 -14.958 1.00 96.25 211 ILE A CA 1
ATOM 1689 C C . ILE A 1 211 ? 17.723 -6.564 -15.728 1.00 96.25 211 ILE A C 1
ATOM 1691 O O . ILE A 1 211 ? 18.827 -6.028 -15.621 1.00 96.25 211 ILE A O 1
ATOM 1695 N N . ARG A 1 212 ? 17.494 -7.631 -16.498 1.00 96.06 212 ARG A N 1
ATOM 1696 C CA . ARG A 1 212 ? 18.500 -8.217 -17.380 1.00 96.06 212 ARG A CA 1
ATOM 1697 C C . ARG A 1 212 ? 18.036 -8.145 -18.827 1.00 96.06 212 ARG A C 1
ATOM 1699 O O . ARG A 1 212 ? 16.912 -8.539 -19.139 1.00 96.06 212 ARG A O 1
ATOM 1706 N N . PHE A 1 213 ? 18.933 -7.671 -19.672 1.00 96.75 213 PHE A N 1
ATOM 1707 C CA . PHE A 1 213 ? 18.842 -7.700 -21.121 1.00 96.75 213 PHE A CA 1
ATOM 1708 C C . PHE A 1 213 ? 19.882 -8.684 -21.647 1.00 96.75 213 PHE A C 1
ATOM 1710 O O . PHE A 1 213 ? 20.990 -8.769 -21.108 1.00 96.75 213 PHE A O 1
ATOM 1717 N N . MET A 1 214 ? 19.508 -9.432 -22.676 1.00 94.56 214 MET A N 1
ATOM 1718 C CA . MET A 1 214 ? 20.363 -10.418 -23.328 1.00 94.56 214 MET A CA 1
ATOM 1719 C C . MET A 1 214 ? 20.512 -10.007 -24.783 1.00 94.56 214 MET A C 1
ATOM 1721 O O . MET A 1 214 ? 19.499 -9.746 -25.423 1.00 94.56 214 MET A O 1
ATOM 1725 N N . ALA A 1 215 ? 21.744 -9.939 -25.277 1.00 90.69 215 ALA A N 1
ATOM 1726 C CA . ALA A 1 215 ? 21.967 -9.728 -26.700 1.00 90.69 215 ALA A CA 1
ATOM 1727 C C . ALA A 1 215 ? 21.429 -10.916 -27.513 1.00 90.69 215 ALA A C 1
ATOM 1729 O O . ALA A 1 215 ? 21.423 -12.044 -26.998 1.00 90.69 215 ALA A O 1
ATOM 1730 N N . GLY A 1 216 ? 20.949 -10.632 -28.724 1.00 79.00 216 GLY A N 1
ATOM 1731 C CA . GLY A 1 216 ? 20.517 -11.639 -29.697 1.00 79.00 216 GLY A CA 1
ATOM 1732 C C . GLY A 1 216 ? 21.671 -12.279 -30.452 1.00 79.00 216 GLY A C 1
ATOM 1733 O O . GLY A 1 216 ? 22.751 -11.651 -30.542 1.00 79.00 216 GLY A O 1
#

Mean predicted aligned error: 5.44 Å

pLDDT: mean 91.35, std 13.69, range [33.47, 98.56]

Radius of gyration: 20.37 Å; Cα contacts (8 Å, |Δi|>4): 462; chains: 1; bounding box: 44×37×62 Å

Secondary structure (DSSP, 8-state):
----------TT-TT-EEETTEEESEE-TTS-EEEEEEEE-TTS-EEEEEEEETTEESS-EEEEETTEEEEEE-SS-TTEEEEEETTEEEEEEEEEETTEEEEEETTSPBPPHHHHHHHHTTSEE--B-TT-HHHHHHHHHHHH-S-BSS-EEEEEEEEE-TTS-EEEEEEEEES-GGGHHHHHHHHHTPPPPBPEEETTEEE-EEEEEEEEE-B-

Solvent-accessible surface area (backbone atoms only — not comparable to full-atom values): 12136 Å² total; per-residue (Å²): 132,91,82,78,67,61,79,75,90,43,100,87,57,66,38,51,42,51,54,97,90,38,78,27,54,28,36,52,99,85,72,36,32,30,50,46,32,69,42,50,48,91,86,67,46,60,26,35,41,33,33,31,49,79,67,39,65,76,36,46,43,35,20,28,54,93,86,39,69,43,38,35,35,39,59,90,42,85,67,38,32,28,41,40,57,95,85,41,76,40,60,30,34,74,47,76,57,95,94,35,81,44,46,22,34,86,89,63,52,65,57,56,71,69,58,41,52,58,57,60,70,38,54,56,39,66,52,40,50,71,74,24,69,71,47,50,52,51,52,48,53,60,71,42,56,64,83,32,100,54,57,31,56,32,33,37,36,31,33,28,36,63,81,6,45,80,42,76,74,40,79,78,42,65,81,36,72,92,49,49,66,57,52,51,54,55,59,71,67,54,73,64,29,45,36,14,32,43,88,92,38,68,30,68,28,77,51,70,52,73,52,65,36,53,47,104

Nearest PDB structures (foldseek):
  6i97-assembly1_E  TM=8.684E-01  e=2.796E-03  Pseudomonas aeruginosa
  7zc8-assembly1_B  TM=7.391E-01  e=1.614E-02  Pectobacterium carotovorum
  6fip-assembly1_A  TM=7.641E-01  e=5.602E-02  Pseudomonas aeruginosa
  2gsk-assembly1_B  TM=6.463E-01  e=3.367E-02  Escherichia coli
  1n6c-assembly1_A  TM=4.217E-01  e=1.465E-01  Homo sapiens

Foldseek 3Di:
DLADFDDDFDLPPQQFTDDPNDTELGADPVRFTAAWHWDAAQVRHTAWIFGDDRNATPAWIFGDDPNDTQKTAGRVDLQWMFGADVNDTFIWGWDADPNDTFIAGPVRHTDDPVSRCSVQVRQKDAKAAVVGPVVVVVLQQVLQDDADQDKKKWKWKWKQALSQQTHDIDTPDMPDCPCVVSSSVSSNSGRGIRFIGHSHGTGMHMDMDMHIHDHD

Sequence (216 aa):
MALCLMISVSVLGQSEIKYEGETINRIDKDGKKYGVWKLFDKDKGIKIVVKMENDAFTSNIDYYRNEQRIVSQDKTDPGKYHFYVDSKPVPVKIIVENDKRKVVQENGKALDEKSQEAFFSVLEVKTMYYGGESVLRRFLANASSGDWDNSASLQLRWSIDKNGGVENIKVIKSDNEALNEKAIQIIQKMPRWQPGFSNGRFLKGMYSTGIRFMAG